Protein AF-A0A7J5YCI7-F1 (afdb_monomer_lite)

Organism: Dissostichus mawsoni (NCBI:txid36200)

pLDDT: mean 70.98, std 20.94, range [27.36, 97.12]

Foldseek 3Di:
DDDDDDDDDDDDDDDDDDDDDDDDDDDDDDDDDDDDDDDDDPPPVVVVVVVVLVCVVPVPDPPLQALVNLVVCPVVVVDVVSVVVSVVSVVVNVVVVLLVQLLQLLVVVVVVVVVVQPCLPLVNLCVQCVPLCCVQQVVQDDPVRVVVVVVVVVVVCPPPDDDDDDDPDCPVVVVVVVVVVCVVCVVVPPDRDDPVSSVVSVVVSSVVVSVCSSVVNRPVDDSVCRSPDPVSSPDPVVPDVPDDDD

Radius of gyration: 35.14 Å; chains: 1; bounding box: 87×94×62 Å

Secondary structure (DSSP, 8-state):
-PPPPPPPPPPPP----------------------------TTSHHHHHHHHHHHHHHH--S----GGGGGGGGGGTT-HHHHHHHHHHHHHHHHHHHHHHHHHHHHHHHHHHHHH-STTSHHHHHHHSHHHHHHHTGGG--HHHHHHHHHHHHHHGGGS-----------HHHHHHHHHHHHHHHHHTT-PPPHHHHHHHHHHHHHHHHHHHHHT--TTS-HHHHHT-GGGS----TT-SSS---

Structure (mmCIF, N/CA/C/O backbone):
data_AF-A0A7J5YCI7-F1
#
_entry.id   AF-A0A7J5YCI7-F1
#
loop_
_atom_site.group_PDB
_atom_site.id
_atom_site.type_symbol
_atom_site.label_atom_id
_atom_site.label_alt_id
_atom_site.label_comp_id
_atom_site.label_asym_id
_atom_site.label_entity_id
_atom_site.label_seq_id
_atom_site.pdbx_PDB_ins_code
_atom_site.Cartn_x
_atom_site.Cartn_y
_atom_site.Cartn_z
_atom_site.occupancy
_atom_site.B_iso_or_equiv
_atom_site.auth_seq_id
_atom_site.auth_comp_id
_atom_site.auth_asym_id
_atom_site.auth_atom_id
_atom_site.pdbx_PDB_model_num
ATOM 1 N N . MET A 1 1 ? -16.350 46.333 9.615 1.00 42.53 1 MET A N 1
ATOM 2 C CA . MET A 1 1 ? -15.142 47.178 9.550 1.00 42.53 1 MET A CA 1
ATOM 3 C C . MET A 1 1 ? -14.212 46.531 8.545 1.00 42.53 1 MET A C 1
ATOM 5 O O . MET A 1 1 ? -13.563 45.554 8.883 1.00 42.53 1 MET A O 1
ATOM 9 N N . TRP A 1 2 ? -14.262 46.978 7.293 1.00 44.78 2 TRP A N 1
ATOM 10 C CA . TRP A 1 2 ? -13.338 46.531 6.251 1.00 44.78 2 TRP A CA 1
ATOM 11 C C . TRP A 1 2 ? -12.122 47.455 6.308 1.00 44.78 2 TRP A C 1
ATOM 13 O O . TRP A 1 2 ? -12.293 48.667 6.225 1.00 44.78 2 TRP A O 1
ATOM 23 N N . GLY A 1 3 ? -10.941 46.891 6.560 1.00 52.75 3 GLY A N 1
ATOM 24 C CA . GLY A 1 3 ? -9.680 47.629 6.570 1.00 52.75 3 GLY A CA 1
ATOM 25 C C . GLY A 1 3 ? -9.199 47.860 5.143 1.00 52.75 3 GLY A C 1
ATOM 26 O O . GLY A 1 3 ? -9.053 46.906 4.380 1.00 52.75 3 GLY A O 1
ATOM 27 N N . GLU A 1 4 ? -9.006 49.128 4.800 1.00 56.44 4 GLU A N 1
ATOM 28 C CA . GLU A 1 4 ? -8.390 49.602 3.564 1.00 56.44 4 GLU A CA 1
ATOM 29 C C . GLU A 1 4 ? -6.931 49.124 3.493 1.00 56.44 4 GLU A C 1
ATOM 31 O O . GLU A 1 4 ? -6.177 49.258 4.456 1.00 56.44 4 GLU A O 1
ATOM 36 N N . ILE A 1 5 ? -6.540 48.536 2.362 1.00 59.69 5 ILE A N 1
ATOM 37 C CA . ILE A 1 5 ? -5.146 48.209 2.048 1.00 59.69 5 ILE A CA 1
ATOM 38 C C . ILE A 1 5 ? -4.661 49.283 1.077 1.00 59.69 5 ILE A C 1
ATOM 40 O O . ILE A 1 5 ? -5.222 49.427 -0.012 1.00 59.69 5 ILE A O 1
ATOM 44 N N . ASP A 1 6 ? -3.635 50.031 1.478 1.00 56.06 6 ASP A N 1
ATOM 45 C CA . ASP A 1 6 ? -3.0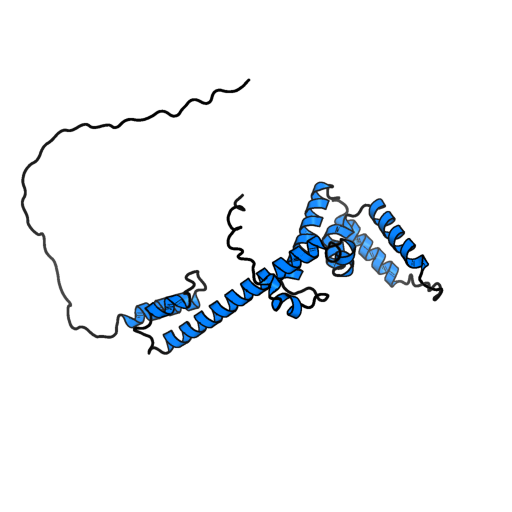12 51.063 0.649 1.00 56.06 6 ASP A CA 1
ATOM 46 C C . ASP A 1 6 ? -2.351 50.472 -0.613 1.00 56.06 6 ASP A C 1
ATOM 48 O O . ASP A 1 6 ? -1.768 49.381 -0.567 1.00 56.06 6 ASP A O 1
ATOM 52 N N . PRO A 1 7 ? -2.388 51.184 -1.755 1.00 70.81 7 PRO A N 1
ATOM 53 C CA . PRO A 1 7 ? -1.733 50.740 -2.978 1.00 70.81 7 PRO A CA 1
ATOM 54 C C . PRO A 1 7 ? -0.207 50.966 -2.928 1.00 70.81 7 PRO A C 1
ATOM 56 O O . PRO A 1 7 ? 0.275 51.876 -2.250 1.00 70.81 7 PRO A O 1
ATOM 59 N N . PRO A 1 8 ? 0.586 50.189 -3.690 1.00 61.56 8 PRO A N 1
ATOM 60 C CA . PRO A 1 8 ? 2.040 50.272 -3.635 1.00 61.56 8 PRO A CA 1
ATOM 61 C C . PRO A 1 8 ? 2.586 51.550 -4.293 1.00 61.56 8 PRO A C 1
ATOM 63 O O . PRO A 1 8 ? 2.196 51.936 -5.399 1.00 61.56 8 PRO A O 1
ATOM 66 N N . VAL A 1 9 ? 3.551 52.174 -3.612 1.00 48.78 9 VAL A N 1
ATOM 67 C CA . VAL A 1 9 ? 4.336 53.328 -4.075 1.00 48.78 9 VAL A CA 1
ATOM 68 C C . VAL A 1 9 ? 5.179 52.948 -5.298 1.00 48.78 9 VAL A C 1
ATOM 70 O O . VAL A 1 9 ? 5.962 52.002 -5.267 1.00 48.78 9 VAL A O 1
ATOM 73 N N . LYS A 1 10 ? 5.041 53.723 -6.381 1.00 45.59 10 LYS A N 1
ATOM 74 C CA . LYS A 1 10 ? 5.939 53.701 -7.544 1.00 45.59 10 LYS A CA 1
ATOM 75 C C . LYS A 1 10 ? 7.174 54.550 -7.249 1.00 45.59 10 LYS A C 1
ATOM 77 O O . LYS A 1 10 ? 7.037 55.752 -7.033 1.00 45.59 10 LYS A O 1
ATOM 82 N N . THR A 1 11 ? 8.363 53.968 -7.353 1.00 47.56 11 THR A N 1
ATOM 83 C CA . THR A 1 11 ? 9.617 54.733 -7.391 1.00 47.56 11 THR A CA 1
ATOM 84 C C . THR A 1 11 ? 10.053 54.895 -8.845 1.00 47.56 11 THR A C 1
ATOM 86 O O . THR A 1 11 ? 10.255 53.916 -9.560 1.00 47.56 11 THR A O 1
ATOM 89 N N . GLN A 1 12 ? 10.125 56.147 -9.294 1.00 44.25 12 GLN A N 1
ATOM 90 C CA . GLN A 1 12 ? 10.676 56.567 -10.582 1.00 44.25 12 GLN A CA 1
ATOM 91 C C . GLN A 1 12 ? 12.195 56.835 -10.483 1.00 44.25 12 GLN A C 1
ATOM 93 O O . GLN A 1 12 ? 12.725 56.886 -9.374 1.00 44.25 12 GLN A O 1
ATOM 98 N N . PRO A 1 13 ? 12.901 56.949 -11.626 1.00 46.75 13 PRO A N 1
ATOM 99 C CA . PRO A 1 13 ? 14.333 56.706 -11.740 1.00 46.75 13 PRO A CA 1
ATOM 100 C C . PRO A 1 13 ? 15.162 57.955 -11.438 1.00 46.75 13 PRO A C 1
ATOM 102 O O . PRO A 1 13 ? 14.793 59.075 -11.782 1.00 46.75 13 PRO A O 1
ATOM 105 N N . ASN A 1 14 ? 16.331 57.749 -10.849 1.00 34.50 14 ASN A N 1
ATOM 106 C CA . ASN A 1 14 ? 17.316 58.785 -10.584 1.00 34.50 14 ASN A CA 1
ATOM 107 C C . ASN A 1 14 ? 18.405 58.763 -11.666 1.00 34.50 14 ASN A C 1
ATOM 109 O O . ASN A 1 14 ? 19.265 57.887 -11.697 1.00 34.50 14 ASN A O 1
ATOM 113 N N . LEU A 1 15 ? 18.338 59.769 -12.539 1.00 35.97 15 LEU A N 1
ATOM 114 C CA . LEU A 1 15 ? 19.396 60.218 -13.436 1.00 35.97 15 LEU A CA 1
ATOM 115 C C . LEU A 1 15 ? 20.105 61.400 -12.760 1.00 35.97 15 LEU A C 1
ATOM 117 O O . LEU A 1 15 ? 19.444 62.372 -12.401 1.00 35.97 15 LEU A O 1
ATOM 121 N N . CYS A 1 16 ? 21.429 61.345 -12.621 1.00 27.36 16 CYS A N 1
ATOM 122 C CA . CYS A 1 16 ? 22.240 62.551 -12.484 1.00 27.36 16 CYS A CA 1
ATOM 123 C C . CYS A 1 16 ? 23.604 62.321 -13.140 1.00 27.36 16 CYS A C 1
ATOM 125 O O . CYS A 1 16 ? 24.404 61.505 -12.689 1.00 27.36 16 CYS A O 1
ATOM 127 N N . GLU A 1 17 ? 23.803 63.028 -14.248 1.00 32.19 17 GLU A N 1
ATOM 128 C CA . GLU A 1 17 ? 25.053 63.174 -14.982 1.00 32.19 17 GLU A CA 1
ATOM 129 C C . GLU A 1 17 ? 26.032 64.068 -14.209 1.00 32.19 17 GLU A C 1
ATOM 131 O O . GLU A 1 17 ? 25.623 65.092 -13.664 1.00 32.19 17 GLU A O 1
ATOM 136 N N . SER A 1 18 ? 27.330 63.770 -14.296 1.00 35.41 18 SER A N 1
ATOM 137 C CA . SER A 1 18 ? 28.329 64.771 -14.697 1.00 35.41 18 SER A CA 1
ATOM 138 C C . SER A 1 18 ? 29.649 64.103 -15.094 1.00 35.41 18 SER A C 1
ATOM 140 O O . SER A 1 18 ? 30.183 63.264 -14.373 1.00 35.41 18 SER A O 1
ATOM 142 N N . LYS A 1 19 ? 30.096 64.509 -16.283 1.00 39.94 19 LYS A N 1
ATOM 143 C CA . LYS A 1 19 ? 31.308 64.196 -17.051 1.00 39.94 19 LYS A CA 1
ATOM 144 C C . LYS A 1 19 ? 32.606 64.385 -16.260 1.00 39.94 19 LYS A C 1
ATOM 146 O O . LYS A 1 19 ? 32.639 65.247 -15.396 1.00 39.94 19 LYS A O 1
ATOM 151 N N . ASP A 1 20 ? 33.644 63.631 -16.631 1.00 33.28 20 ASP A N 1
ATOM 152 C CA . ASP A 1 20 ? 34.921 64.172 -17.133 1.00 33.28 20 ASP A CA 1
ATOM 153 C C . ASP A 1 20 ? 35.806 63.019 -17.659 1.00 33.28 20 ASP A C 1
ATOM 155 O O . ASP A 1 20 ? 36.159 62.099 -16.923 1.00 33.28 20 ASP A O 1
ATOM 159 N N . GLU A 1 21 ? 36.123 63.049 -18.959 1.00 43.69 21 GLU A N 1
ATOM 160 C CA . GLU A 1 21 ? 37.208 62.260 -19.566 1.00 43.69 21 GLU A CA 1
ATOM 161 C C . GLU A 1 21 ? 38.561 62.934 -19.296 1.00 43.69 21 GLU A C 1
ATOM 163 O O . GLU A 1 21 ? 38.626 64.165 -19.221 1.00 43.69 21 GLU A O 1
ATOM 168 N N . PRO A 1 22 ? 39.654 62.153 -19.217 1.00 37.75 22 PRO A N 1
ATOM 169 C CA . PRO A 1 22 ? 40.619 62.224 -20.322 1.00 37.75 22 PRO A CA 1
ATOM 170 C C . PRO A 1 22 ? 41.350 60.906 -20.674 1.00 37.75 22 PRO A C 1
ATOM 172 O O . PRO A 1 22 ? 41.703 60.117 -19.805 1.00 37.75 22 PRO A O 1
ATOM 175 N N . GLU A 1 23 ? 41.585 60.756 -21.983 1.00 37.62 23 GLU A N 1
ATOM 176 C CA . GLU A 1 23 ? 42.737 60.197 -22.728 1.00 37.62 23 GLU A CA 1
ATOM 177 C C . GLU A 1 23 ? 43.532 58.957 -22.232 1.00 37.62 23 GLU A C 1
ATOM 179 O O . GLU A 1 23 ? 44.050 58.878 -21.121 1.00 37.62 23 GLU A O 1
ATOM 184 N N . LEU A 1 24 ? 43.715 58.022 -23.181 1.00 34.94 24 LEU A N 1
ATOM 185 C CA . LEU A 1 24 ? 44.503 56.774 -23.156 1.00 34.94 24 LEU A CA 1
ATOM 186 C C . LEU A 1 24 ? 46.006 56.986 -22.836 1.00 34.94 24 LEU A C 1
ATOM 188 O O . LEU A 1 24 ? 46.554 58.052 -23.119 1.00 34.94 24 LEU A O 1
ATOM 192 N N . PRO A 1 25 ? 46.722 55.938 -22.374 1.00 34.41 25 PRO A N 1
ATOM 193 C CA . PRO A 1 25 ? 47.427 55.096 -23.349 1.00 34.41 25 PRO A CA 1
ATOM 194 C C . PRO A 1 25 ? 47.394 53.585 -23.057 1.00 34.41 25 PRO A C 1
ATOM 196 O O . PRO A 1 25 ? 47.235 53.126 -21.926 1.00 34.41 25 PRO A O 1
ATOM 199 N N . GLU A 1 26 ? 47.578 52.819 -24.131 1.00 45.00 26 GLU A N 1
ATOM 200 C CA . GLU A 1 26 ? 47.982 51.413 -24.124 1.00 45.00 26 GLU A CA 1
ATOM 201 C C . GLU A 1 26 ? 49.335 51.226 -23.409 1.00 45.00 26 GLU A C 1
ATOM 203 O O . GLU A 1 26 ? 50.199 52.093 -23.517 1.00 45.00 26 GLU A O 1
ATOM 208 N N . GLU A 1 27 ? 49.515 50.090 -22.720 1.00 36.81 27 GLU A N 1
ATOM 209 C CA . GLU A 1 27 ? 50.722 49.231 -22.707 1.00 36.81 27 GLU A CA 1
ATOM 210 C C . GLU A 1 27 ? 50.817 48.389 -21.418 1.00 36.81 27 GLU A C 1
ATOM 212 O O . GLU A 1 27 ? 50.912 48.873 -20.292 1.00 36.81 27 GLU A O 1
ATOM 217 N N . ASN A 1 28 ? 50.779 47.079 -21.645 1.00 36.62 28 ASN A N 1
ATOM 218 C CA . ASN A 1 28 ? 51.578 46.013 -21.044 1.00 36.62 28 ASN A CA 1
ATOM 219 C C . ASN A 1 28 ? 52.443 46.316 -19.802 1.00 36.62 28 ASN A C 1
ATOM 221 O O . ASN A 1 28 ? 53.399 47.085 -19.832 1.00 36.62 28 ASN A O 1
ATOM 225 N N . GLY A 1 29 ? 52.240 45.489 -18.773 1.00 28.11 29 GLY A N 1
ATOM 226 C CA . GLY A 1 29 ? 53.228 45.177 -17.741 1.00 28.11 29 GLY A CA 1
ATOM 227 C C . GLY A 1 29 ? 53.443 43.666 -17.653 1.00 28.11 29 GLY A C 1
ATOM 228 O O . GLY A 1 29 ? 52.858 42.997 -16.807 1.00 28.11 29 GLY A O 1
ATOM 229 N N . VAL A 1 30 ? 54.267 43.128 -18.554 1.00 36.66 30 VAL A N 1
ATOM 230 C CA . VAL A 1 30 ? 54.866 41.783 -18.469 1.00 36.66 30 VAL A CA 1
ATOM 231 C C . VAL A 1 30 ? 56.061 41.888 -17.512 1.00 36.66 30 VAL A C 1
ATOM 233 O O . VAL A 1 30 ? 56.851 42.820 -17.613 1.00 36.66 30 VAL A O 1
ATOM 236 N N . THR A 1 31 ? 56.233 41.022 -16.518 1.00 36.19 31 THR A N 1
ATOM 237 C CA . THR A 1 31 ? 57.122 39.836 -16.521 1.00 36.19 31 THR A CA 1
ATOM 238 C C . THR A 1 31 ? 57.297 39.446 -15.051 1.00 36.19 31 THR A C 1
ATOM 240 O O . THR A 1 31 ? 57.304 40.305 -14.177 1.00 36.19 31 THR A O 1
ATOM 243 N N . PHE A 1 32 ? 57.326 38.169 -14.689 1.00 28.06 32 PHE A N 1
ATOM 244 C CA . PHE A 1 32 ? 58.527 37.327 -14.644 1.00 28.06 32 PHE A CA 1
ATOM 245 C C . PHE A 1 32 ? 58.021 35.979 -14.098 1.00 28.06 32 PHE A C 1
ATOM 247 O O . PHE A 1 32 ? 57.250 35.978 -13.148 1.00 28.06 32 PHE A O 1
ATOM 254 N N . SER A 1 33 ? 58.342 34.779 -14.545 1.00 34.59 33 SER A N 1
ATOM 255 C CA . SER A 1 33 ? 59.152 34.193 -15.604 1.00 34.59 33 SER A CA 1
ATOM 256 C C . SER A 1 33 ? 58.659 32.729 -15.582 1.00 34.59 33 SER A C 1
ATOM 258 O O . SER A 1 33 ? 58.496 32.156 -14.507 1.00 34.59 33 SER A O 1
ATOM 260 N N . GLN A 1 34 ? 58.160 32.153 -16.680 1.00 41.62 34 GLN A N 1
ATOM 261 C CA . GLN A 1 34 ? 58.995 31.351 -17.584 1.00 41.62 34 GLN A CA 1
ATOM 262 C C . GLN A 1 34 ? 59.806 30.308 -16.781 1.00 41.62 34 GLN A C 1
ATOM 264 O O . GLN A 1 34 ? 60.695 30.649 -16.015 1.00 41.62 34 GLN A O 1
ATOM 269 N N . ILE A 1 35 ? 59.541 29.007 -16.844 1.00 32.72 35 ILE A N 1
ATOM 270 C CA . ILE A 1 35 ? 59.621 28.080 -17.985 1.00 32.72 35 ILE A CA 1
ATOM 271 C C . ILE A 1 35 ? 59.237 26.729 -17.349 1.00 32.72 35 ILE A C 1
ATOM 273 O O . ILE A 1 35 ? 59.704 26.413 -16.261 1.00 32.72 35 ILE A O 1
ATOM 277 N N . CYS A 1 36 ? 58.301 25.958 -17.889 1.00 29.69 36 CYS A N 1
ATOM 278 C CA . CYS A 1 36 ? 58.621 24.930 -18.872 1.00 29.69 36 CYS A CA 1
ATOM 279 C C . CYS A 1 36 ? 57.413 24.703 -19.785 1.00 29.69 36 CYS A C 1
ATOM 281 O O . CYS A 1 36 ? 56.453 24.036 -19.411 1.00 29.69 36 CYS A O 1
ATOM 283 N N . GLY A 1 37 ? 57.488 25.205 -21.016 1.00 44.12 37 GLY A N 1
ATOM 284 C CA . GLY A 1 37 ? 56.943 24.437 -22.125 1.00 44.12 37 GLY A CA 1
ATOM 285 C C . GLY A 1 37 ? 57.935 23.326 -22.436 1.00 44.12 37 GLY A C 1
ATOM 286 O O . GLY A 1 37 ? 59.123 23.609 -22.494 1.00 44.12 37 GLY A O 1
ATOM 287 N N . PHE A 1 38 ? 57.470 22.094 -22.618 1.00 31.97 38 PHE A N 1
ATOM 288 C CA . PHE A 1 38 ? 58.010 21.183 -23.625 1.00 31.97 38 PHE A CA 1
ATOM 289 C C . PHE A 1 38 ? 57.073 19.981 -23.791 1.00 31.97 38 PHE A C 1
ATOM 291 O O . PHE A 1 38 ? 56.737 19.296 -22.834 1.00 31.97 38 PHE A O 1
ATOM 298 N N . HIS A 1 39 ? 56.690 19.766 -25.049 1.00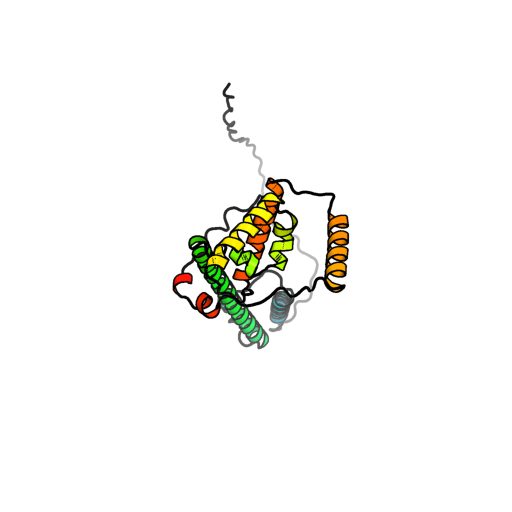 30.16 39 HIS A N 1
ATOM 299 C CA . HIS A 1 39 ? 56.022 18.600 -25.622 1.00 30.16 39 HIS A CA 1
ATOM 300 C C . HIS A 1 39 ? 54.641 18.205 -25.098 1.00 30.16 39 HIS A C 1
ATOM 302 O O . HIS A 1 39 ? 54.492 17.615 -24.041 1.00 30.16 39 HIS A O 1
ATOM 308 N N . ARG A 1 40 ? 53.652 18.411 -25.979 1.00 50.06 40 ARG A N 1
ATOM 309 C CA . ARG A 1 40 ? 52.439 17.599 -26.144 1.00 50.06 40 ARG A CA 1
ATOM 310 C C . ARG A 1 40 ? 52.743 16.101 -25.926 1.00 50.06 40 ARG A C 1
ATOM 312 O O . ARG A 1 40 ? 53.437 15.531 -26.769 1.00 50.06 40 ARG A O 1
ATOM 319 N N . PRO A 1 41 ? 52.153 15.449 -24.908 1.00 33.25 41 PRO A N 1
ATOM 320 C CA . PRO A 1 41 ? 51.902 14.016 -24.916 1.00 33.25 41 PRO A CA 1
ATOM 321 C C . PRO A 1 41 ? 50.387 13.802 -25.047 1.00 33.25 41 PRO A C 1
ATOM 323 O O . PRO A 1 41 ? 49.585 14.475 -24.405 1.00 33.25 41 PRO A O 1
ATOM 326 N N . ALA A 1 42 ? 49.972 12.899 -25.922 1.00 43.62 42 ALA A N 1
ATOM 327 C CA . ALA A 1 42 ? 48.581 12.763 -26.341 1.00 43.62 42 ALA A CA 1
ATOM 328 C C . ALA A 1 42 ? 47.619 12.165 -25.286 1.00 43.62 42 ALA A C 1
ATOM 330 O O . ALA A 1 42 ? 46.459 11.959 -25.617 1.00 43.62 42 ALA A O 1
ATOM 331 N N . ASP A 1 43 ? 48.028 11.935 -24.028 1.00 41.19 43 ASP A N 1
ATOM 332 C CA . ASP A 1 43 ? 47.336 10.946 -23.178 1.00 41.19 43 ASP A CA 1
ATOM 333 C C . ASP A 1 43 ? 46.901 11.413 -21.769 1.00 41.19 43 ASP A C 1
ATOM 335 O O . ASP A 1 43 ? 46.383 10.613 -20.994 1.00 41.19 43 ASP A O 1
ATOM 339 N N . THR A 1 44 ? 47.038 12.693 -21.397 1.00 44.47 44 THR A N 1
ATOM 340 C CA . THR A 1 44 ? 46.758 13.153 -20.011 1.00 44.47 44 THR A CA 1
ATOM 341 C C . THR A 1 44 ? 45.388 13.800 -19.766 1.00 44.47 44 THR A C 1
ATOM 343 O O . THR A 1 44 ? 45.062 14.096 -18.621 1.00 44.47 44 THR A O 1
ATOM 346 N N . GLN A 1 45 ? 44.545 13.984 -20.788 1.00 47.84 45 GLN A N 1
ATOM 347 C CA . GLN A 1 45 ? 43.146 14.423 -20.589 1.00 47.84 45 GLN A CA 1
ATOM 348 C C . GLN A 1 45 ? 42.192 13.260 -20.262 1.00 47.84 45 GLN A C 1
ATOM 350 O O . GLN A 1 45 ? 41.109 13.474 -19.727 1.00 47.84 45 GLN A O 1
ATOM 355 N N . SER A 1 46 ? 42.596 12.024 -20.564 1.00 53.41 46 SER A N 1
ATOM 356 C CA . SER A 1 46 ? 41.787 10.814 -20.370 1.00 53.41 46 SER A CA 1
ATOM 357 C C . SER A 1 46 ? 41.649 10.433 -18.890 1.00 53.41 46 SER A C 1
ATOM 359 O O . SER A 1 46 ? 40.579 10.024 -18.447 1.00 53.41 46 SER A O 1
ATOM 361 N N . THR A 1 47 ? 42.696 10.631 -18.086 1.00 52.81 47 THR A N 1
ATOM 362 C CA . THR A 1 47 ? 42.702 10.213 -16.677 1.00 52.81 47 THR A CA 1
ATOM 363 C C . THR A 1 47 ? 41.754 11.035 -15.809 1.00 52.81 47 THR A C 1
ATOM 365 O O . THR A 1 47 ? 41.037 10.450 -15.010 1.00 52.81 47 THR A O 1
ATOM 368 N N . CYS A 1 48 ? 41.647 12.355 -16.004 1.00 51.62 48 CYS A N 1
ATOM 369 C CA . CYS A 1 48 ? 40.757 13.179 -15.178 1.00 51.62 48 CYS A CA 1
ATOM 370 C C . CYS A 1 48 ? 39.267 12.924 -15.457 1.00 51.62 48 CYS A C 1
ATOM 372 O O . CYS A 1 48 ? 38.461 12.929 -14.529 1.00 51.62 48 CYS A O 1
ATOM 374 N N . VAL A 1 49 ? 38.899 12.649 -16.714 1.00 57.28 49 VAL A N 1
ATOM 375 C CA . VAL A 1 49 ? 37.529 12.256 -17.081 1.00 57.28 49 VAL A CA 1
ATOM 376 C C . VAL A 1 49 ? 37.225 10.861 -16.538 1.00 57.28 49 VAL A C 1
ATOM 378 O O . VAL A 1 49 ? 36.152 10.639 -15.982 1.00 57.28 49 VAL A O 1
ATOM 381 N N . ASN A 1 50 ? 38.186 9.940 -16.624 1.00 63.28 50 ASN A N 1
ATOM 382 C CA . ASN A 1 50 ? 38.052 8.587 -16.090 1.00 63.28 50 ASN A CA 1
ATOM 383 C C . ASN A 1 50 ? 37.893 8.572 -14.563 1.00 63.28 50 ASN A C 1
ATOM 385 O O . ASN A 1 50 ? 36.998 7.894 -14.056 1.00 63.28 50 ASN A O 1
ATOM 389 N N . ASP A 1 51 ? 38.680 9.370 -13.842 1.00 62.28 51 ASP A N 1
ATOM 390 C CA . ASP A 1 51 ? 38.589 9.510 -12.386 1.00 62.28 51 ASP A CA 1
ATOM 391 C C . ASP A 1 51 ? 37.265 10.173 -11.970 1.00 62.28 51 ASP A C 1
ATOM 393 O O . ASP A 1 51 ? 36.646 9.782 -10.977 1.00 62.28 51 ASP A O 1
ATOM 397 N N . MET A 1 52 ? 36.774 11.133 -12.763 1.00 61.25 52 MET A N 1
ATOM 398 C CA . MET A 1 52 ? 35.483 11.790 -12.547 1.00 61.25 52 MET A CA 1
ATOM 399 C C . MET A 1 52 ? 34.304 10.829 -12.765 1.00 61.25 52 MET A C 1
ATOM 401 O O . MET A 1 52 ? 33.393 10.779 -11.938 1.00 61.25 52 MET A O 1
ATOM 405 N N . VAL A 1 53 ? 34.326 10.020 -13.830 1.00 67.25 53 VAL A N 1
ATOM 406 C CA . VAL A 1 53 ? 33.295 9.002 -14.104 1.00 67.25 53 VAL A CA 1
ATOM 407 C C . VAL A 1 53 ? 33.299 7.917 -13.024 1.00 67.25 53 VAL A C 1
ATOM 409 O O . VAL A 1 53 ? 32.235 7.507 -12.556 1.00 67.25 53 VAL A O 1
ATOM 412 N N . GLU A 1 54 ? 34.478 7.487 -12.569 1.00 63.59 54 GLU A N 1
ATOM 413 C CA . GLU A 1 54 ? 34.619 6.502 -11.496 1.00 63.59 54 GLU A CA 1
ATOM 414 C C . GLU A 1 54 ? 34.124 7.046 -10.144 1.00 63.59 54 GLU A C 1
ATOM 416 O O . GLU A 1 54 ? 33.423 6.343 -9.411 1.00 63.59 54 GLU A O 1
ATOM 421 N N . ALA A 1 55 ? 34.396 8.318 -9.840 1.00 59.97 55 ALA A N 1
ATOM 422 C CA . ALA A 1 55 ? 33.887 8.988 -8.646 1.00 59.97 55 ALA A CA 1
ATOM 423 C C . ALA A 1 55 ? 32.358 9.162 -8.676 1.00 59.97 55 ALA A C 1
ATOM 425 O O . ALA A 1 55 ? 31.696 8.931 -7.662 1.00 59.97 55 ALA A O 1
ATOM 426 N N . ILE A 1 56 ? 31.764 9.496 -9.827 1.00 63.16 56 ILE A N 1
ATOM 427 C CA . ILE A 1 56 ? 30.301 9.586 -9.988 1.00 63.16 56 ILE A CA 1
ATOM 428 C C . ILE A 1 56 ? 29.659 8.200 -9.833 1.00 63.16 56 ILE A C 1
ATOM 430 O O . ILE A 1 56 ? 28.673 8.043 -9.115 1.00 63.16 56 ILE A O 1
ATOM 434 N N . ALA A 1 57 ? 30.253 7.161 -10.426 1.00 63.31 57 ALA A N 1
ATOM 435 C CA . ALA A 1 57 ? 29.734 5.801 -10.328 1.00 63.31 57 ALA A CA 1
ATOM 436 C C . ALA A 1 57 ? 29.835 5.199 -8.911 1.00 63.31 57 ALA A C 1
ATOM 438 O O . ALA A 1 57 ? 28.985 4.378 -8.545 1.00 63.31 57 ALA A O 1
ATOM 439 N N . ARG A 1 58 ? 30.847 5.598 -8.122 1.00 61.56 58 ARG A N 1
ATOM 440 C CA . ARG A 1 58 ? 31.099 5.123 -6.746 1.00 61.56 58 ARG A CA 1
ATOM 441 C C . ARG A 1 58 ? 30.418 5.942 -5.650 1.00 61.56 58 ARG A C 1
ATOM 443 O O . ARG A 1 58 ? 30.085 5.371 -4.617 1.00 61.56 58 ARG A O 1
ATOM 450 N N . SER A 1 59 ? 30.227 7.248 -5.843 1.00 55.97 59 SER A N 1
ATOM 451 C CA . SER A 1 59 ? 29.750 8.157 -4.785 1.00 55.97 59 SER A CA 1
ATOM 452 C C . SER A 1 59 ? 28.261 8.028 -4.463 1.00 55.97 59 SER A C 1
ATOM 454 O O . SER A 1 59 ? 27.830 8.510 -3.421 1.00 55.97 59 SER A O 1
ATOM 456 N N . GLY A 1 60 ? 27.461 7.405 -5.336 1.00 55.91 60 GLY A N 1
ATOM 457 C CA . GLY A 1 60 ? 26.012 7.287 -5.133 1.00 55.91 60 GLY A CA 1
ATOM 458 C C . GLY A 1 60 ? 25.270 8.634 -5.085 1.00 55.91 60 GLY A C 1
ATOM 459 O O . GLY A 1 60 ? 24.104 8.655 -4.703 1.00 55.91 60 GLY A O 1
ATOM 460 N N . SER A 1 61 ? 25.927 9.740 -5.467 1.00 47.75 61 SER A N 1
ATOM 461 C CA . SER A 1 61 ? 25.383 11.104 -5.457 1.00 47.75 61 SER A CA 1
ATOM 462 C C . SER A 1 61 ? 24.874 11.542 -6.841 1.00 47.75 61 SER A C 1
ATOM 464 O O . SER A 1 61 ? 25.333 11.069 -7.881 1.00 47.75 61 SER A O 1
ATOM 466 N N . SER A 1 62 ? 23.880 12.433 -6.824 1.00 49.25 62 SER A N 1
ATOM 467 C CA . SER A 1 62 ? 22.867 12.726 -7.850 1.00 49.25 62 SER A CA 1
ATOM 468 C C . SER A 1 62 ? 23.373 13.450 -9.113 1.00 49.25 62 SER A C 1
ATOM 470 O O . SER A 1 62 ? 22.984 14.581 -9.396 1.00 49.25 62 SER A O 1
ATOM 472 N N . VAL A 1 63 ? 24.167 12.778 -9.942 1.00 54.41 63 VAL A N 1
ATOM 473 C CA . VAL A 1 63 ? 24.137 13.023 -11.394 1.00 54.41 63 VAL A CA 1
ATOM 474 C C . VAL A 1 63 ? 23.794 11.695 -12.054 1.00 54.41 63 VAL A C 1
ATOM 476 O O . VAL A 1 63 ? 24.661 10.913 -12.439 1.00 54.41 63 VAL A O 1
ATOM 479 N N . CYS A 1 64 ? 22.496 11.392 -12.102 1.00 61.00 64 CYS A N 1
ATOM 480 C CA . CYS A 1 64 ? 21.982 10.223 -12.803 1.00 61.00 64 CYS A CA 1
ATOM 481 C C . CYS A 1 64 ? 22.153 10.444 -14.306 1.00 61.00 64 CYS A C 1
ATOM 483 O O . CYS A 1 64 ? 21.257 10.980 -14.955 1.00 61.00 64 CYS A O 1
ATOM 485 N N . LEU A 1 65 ? 23.305 10.041 -14.844 1.00 69.06 65 LEU A N 1
ATOM 486 C CA . LEU A 1 65 ? 23.507 9.944 -16.286 1.00 69.06 65 LEU A CA 1
ATOM 487 C C . LEU A 1 65 ? 22.394 9.069 -16.857 1.00 69.06 65 LEU A C 1
ATOM 489 O O . LEU A 1 65 ? 22.204 7.929 -16.420 1.00 69.06 65 LEU A O 1
ATOM 493 N N . LYS A 1 66 ? 21.624 9.614 -17.793 1.00 78.44 66 LYS A N 1
ATOM 494 C CA . LYS A 1 66 ? 20.589 8.858 -18.484 1.00 78.44 66 LYS A CA 1
ATOM 495 C C . LYS A 1 66 ? 21.211 8.106 -19.663 1.00 78.44 66 LYS A C 1
ATOM 497 O O . LYS A 1 66 ? 22.279 8.486 -20.143 1.00 78.44 66 LYS A O 1
ATOM 502 N N . PRO A 1 67 ? 20.540 7.073 -20.202 1.00 81.69 67 PRO A N 1
ATOM 503 C CA . PRO A 1 67 ? 21.022 6.391 -21.403 1.00 81.69 67 PRO A CA 1
ATOM 504 C C . PRO A 1 67 ? 21.252 7.343 -22.591 1.00 81.69 67 PRO A C 1
ATOM 506 O O . PRO A 1 67 ? 22.120 7.086 -23.418 1.00 81.69 67 PRO A O 1
ATOM 509 N N . GLN A 1 68 ? 20.525 8.468 -22.657 1.00 82.31 68 GLN A N 1
ATOM 510 C CA . GLN A 1 68 ? 20.707 9.483 -23.701 1.00 82.31 68 GLN A CA 1
ATOM 511 C C . GLN A 1 68 ? 22.071 10.203 -23.614 1.00 82.31 68 GLN A C 1
ATOM 513 O O . GLN A 1 68 ? 22.631 10.595 -24.642 1.00 82.31 68 GLN A O 1
ATOM 518 N N . ASP A 1 69 ? 22.653 10.302 -22.415 1.00 81.44 69 ASP A N 1
ATOM 519 C CA . ASP A 1 69 ? 23.919 11.005 -22.161 1.00 81.44 69 ASP A CA 1
ATOM 520 C C . ASP A 1 69 ? 25.144 10.170 -22.567 1.00 81.44 69 ASP A C 1
ATOM 522 O O . ASP A 1 69 ? 26.258 10.684 -22.660 1.00 81.44 69 ASP A O 1
ATOM 526 N N . LEU A 1 70 ? 24.950 8.883 -22.883 1.00 82.62 70 LEU A N 1
ATOM 527 C CA . LEU A 1 70 ? 26.017 8.000 -23.366 1.00 82.62 70 LEU A CA 1
ATOM 528 C C . LEU A 1 70 ? 26.599 8.470 -24.707 1.00 82.62 70 LEU A C 1
ATOM 530 O O . LEU A 1 70 ? 27.761 8.198 -25.007 1.00 82.62 70 LEU A O 1
ATOM 534 N N . SER A 1 71 ? 25.818 9.225 -25.486 1.00 83.56 71 SER A N 1
ATOM 535 C CA . SER A 1 71 ? 26.254 9.818 -26.754 1.00 83.56 71 SER A CA 1
ATOM 536 C C . SER A 1 71 ? 27.435 10.787 -26.590 1.00 83.56 71 SER A C 1
ATOM 538 O O . SER A 1 71 ? 28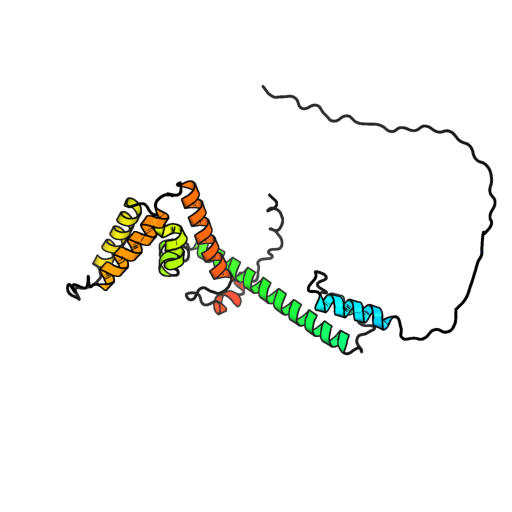.298 10.849 -27.466 1.00 83.56 71 SER A O 1
ATOM 540 N N . VAL A 1 72 ? 27.546 11.467 -25.441 1.00 85.12 72 VAL A N 1
ATOM 541 C CA . VAL A 1 72 ? 28.663 12.372 -25.108 1.00 85.12 72 VAL A CA 1
ATOM 542 C C . VAL A 1 72 ? 29.994 11.613 -25.056 1.00 85.12 72 VAL A C 1
ATOM 544 O O . VAL A 1 72 ? 31.040 12.148 -25.425 1.00 85.12 72 VAL A O 1
ATOM 547 N N . PHE A 1 73 ? 29.961 10.332 -24.685 1.00 82.88 73 PHE A N 1
ATOM 548 C CA . PHE A 1 73 ? 31.136 9.471 -24.542 1.00 82.88 73 PHE A CA 1
ATOM 549 C C . PHE A 1 73 ? 31.465 8.666 -25.807 1.00 82.88 73 PHE A C 1
ATOM 551 O O . PHE A 1 73 ? 32.340 7.801 -25.769 1.00 82.88 73 PHE A O 1
ATOM 558 N N . ALA A 1 74 ? 30.828 8.956 -26.951 1.00 84.56 74 ALA A N 1
ATOM 559 C CA . ALA A 1 74 ? 31.091 8.248 -28.209 1.00 84.56 74 ALA A CA 1
ATOM 560 C C . ALA A 1 74 ? 32.586 8.255 -28.596 1.00 84.56 74 ALA A C 1
ATOM 562 O O . ALA A 1 74 ? 33.104 7.257 -29.099 1.00 84.56 74 ALA A O 1
ATOM 563 N N . HIS A 1 75 ? 33.288 9.349 -28.279 1.00 85.00 75 HIS A N 1
ATOM 564 C CA . HIS A 1 75 ? 34.719 9.539 -28.528 1.00 85.00 75 HIS A CA 1
ATOM 565 C C . HIS A 1 75 ? 35.637 8.631 -27.683 1.00 85.00 75 HIS A C 1
ATOM 567 O O . HIS A 1 75 ? 36.763 8.366 -28.093 1.00 85.00 75 HIS A O 1
ATOM 573 N N . VAL A 1 76 ? 35.157 8.111 -26.547 1.00 85.56 76 VAL A N 1
ATOM 574 C CA . VAL A 1 76 ? 35.873 7.166 -25.661 1.00 85.56 76 VAL A CA 1
ATOM 575 C C . VAL A 1 76 ? 35.196 5.792 -25.595 1.00 85.56 76 VAL A C 1
ATOM 577 O O . VAL A 1 76 ? 35.493 4.984 -24.721 1.00 85.56 76 VAL A O 1
ATOM 580 N N . SER A 1 77 ? 34.312 5.476 -26.545 1.00 79.69 77 SER A N 1
ATOM 581 C CA . SER A 1 77 ? 33.550 4.214 -26.585 1.00 79.69 77 SER A CA 1
ATOM 582 C C . SER A 1 77 ? 34.408 2.944 -26.690 1.00 79.69 77 SER A C 1
ATOM 584 O O . SER A 1 77 ? 33.927 1.851 -26.402 1.00 79.69 77 SER A O 1
ATOM 586 N N . SER A 1 78 ? 35.680 3.079 -27.080 1.00 86.94 78 SER A N 1
ATOM 587 C CA . SER A 1 78 ? 36.648 1.975 -27.102 1.00 86.94 78 SER A CA 1
ATOM 588 C C . SER A 1 78 ? 37.219 1.637 -25.719 1.00 86.94 78 SER A C 1
ATOM 590 O O . SER A 1 78 ? 37.809 0.570 -25.565 1.00 86.94 78 SER A O 1
ATOM 592 N N . ASP A 1 79 ? 37.053 2.508 -24.715 1.00 87.75 79 ASP A N 1
ATOM 593 C CA . ASP A 1 79 ? 37.506 2.242 -23.350 1.00 87.75 79 ASP A CA 1
ATOM 594 C C . ASP A 1 79 ? 36.588 1.190 -22.682 1.00 87.75 79 ASP A C 1
ATOM 596 O O . ASP A 1 79 ? 35.382 1.422 -22.511 1.00 87.75 79 ASP A O 1
ATOM 600 N N . PRO A 1 80 ? 37.126 0.029 -22.255 1.00 85.81 80 PRO A N 1
ATOM 601 C CA . PRO A 1 80 ? 36.348 -1.012 -21.585 1.00 85.81 80 PRO A CA 1
ATOM 602 C C . PRO A 1 80 ? 35.611 -0.539 -20.323 1.00 85.81 80 PRO A C 1
ATOM 604 O O . PRO A 1 80 ? 34.574 -1.107 -19.970 1.00 85.81 80 PRO A O 1
ATOM 607 N N . ARG A 1 81 ? 36.115 0.494 -19.637 1.00 81.06 81 ARG A N 1
ATOM 608 C CA . ARG A 1 81 ? 35.484 1.073 -18.441 1.00 81.06 81 ARG A CA 1
ATOM 609 C C . ARG A 1 81 ? 34.219 1.836 -18.805 1.00 81.06 81 ARG A C 1
ATOM 611 O O . ARG A 1 81 ? 33.196 1.661 -18.148 1.00 81.06 81 ARG A O 1
ATOM 618 N N . VAL A 1 82 ? 34.263 2.622 -19.880 1.00 83.38 82 VAL A N 1
ATOM 619 C CA . VAL A 1 82 ? 33.104 3.371 -20.389 1.00 83.38 82 VAL A CA 1
ATOM 620 C C . VAL A 1 82 ? 32.009 2.400 -20.829 1.00 83.38 82 VAL A C 1
ATOM 622 O O . VAL A 1 82 ? 30.851 2.572 -20.454 1.00 83.38 82 VAL A O 1
ATOM 625 N N . LEU A 1 83 ? 32.371 1.310 -21.516 1.00 84.94 83 LEU A N 1
ATOM 626 C CA . LEU A 1 83 ? 31.431 0.238 -21.868 1.00 84.94 83 LEU A CA 1
ATOM 627 C C . LEU A 1 83 ? 30.824 -0.447 -20.633 1.00 84.94 83 LEU A C 1
ATOM 629 O O . LEU A 1 83 ? 29.632 -0.766 -20.617 1.00 84.94 83 LEU A O 1
ATOM 633 N N . HIS A 1 84 ? 31.625 -0.688 -19.591 1.00 87.12 84 HIS A N 1
ATOM 634 C CA . HIS A 1 84 ? 31.138 -1.257 -18.335 1.00 87.12 84 HIS A CA 1
ATOM 635 C C . HIS A 1 84 ? 30.122 -0.330 -17.655 1.00 87.12 84 HIS A C 1
ATOM 637 O O . HIS A 1 84 ? 29.017 -0.770 -17.327 1.00 87.12 84 HIS A O 1
ATOM 643 N N . TYR A 1 85 ? 30.468 0.947 -17.477 1.00 83.50 85 TYR A N 1
ATOM 644 C CA . TYR A 1 85 ? 29.595 1.920 -16.824 1.00 83.50 85 TYR A CA 1
ATOM 645 C C . TYR A 1 85 ? 28.349 2.244 -17.654 1.00 83.50 85 TYR A C 1
ATOM 647 O O . TYR A 1 85 ? 27.269 2.337 -17.075 1.00 83.50 85 TYR A O 1
ATOM 655 N N . GLY A 1 86 ? 28.439 2.281 -18.987 1.00 85.94 86 GLY A N 1
ATOM 656 C CA . GLY A 1 86 ? 27.275 2.399 -19.873 1.00 85.94 86 GLY A CA 1
ATOM 657 C C . GLY A 1 86 ? 26.253 1.284 -19.634 1.00 85.94 86 GLY A C 1
ATOM 658 O O . GLY A 1 86 ? 25.085 1.555 -19.365 1.00 85.94 86 GLY A O 1
ATOM 659 N N . LYS A 1 87 ? 26.707 0.025 -19.560 1.00 86.88 87 LYS A N 1
ATOM 660 C CA . LYS A 1 87 ? 25.838 -1.118 -19.213 1.00 86.88 87 LYS A CA 1
ATOM 661 C C . LYS A 1 87 ? 25.253 -1.034 -17.803 1.00 86.88 87 LYS A C 1
ATOM 663 O O . LYS A 1 87 ? 24.204 -1.621 -17.541 1.00 86.88 87 LYS A O 1
ATOM 668 N N . VAL A 1 88 ? 25.958 -0.423 -16.849 1.00 85.38 88 VAL A N 1
ATOM 669 C CA . VAL A 1 88 ? 25.438 -0.202 -15.487 1.00 85.38 88 VAL A CA 1
ATOM 670 C C . VAL A 1 88 ? 24.348 0.870 -15.507 1.00 85.38 88 VAL A C 1
ATOM 672 O O . VAL A 1 88 ? 23.316 0.680 -14.868 1.00 85.38 88 VAL A O 1
ATOM 675 N N . ILE A 1 89 ? 24.544 1.946 -16.271 1.00 83.44 89 ILE A N 1
ATOM 676 C CA . ILE A 1 89 ? 23.573 3.030 -16.461 1.00 83.44 89 ILE A CA 1
ATOM 677 C C . ILE A 1 89 ? 22.298 2.503 -17.125 1.00 83.44 89 ILE A C 1
ATOM 679 O O . ILE A 1 89 ? 21.214 2.706 -16.586 1.00 83.44 89 ILE A O 1
ATOM 683 N N . GLU A 1 90 ? 22.411 1.752 -18.223 1.00 84.19 90 GLU A N 1
ATOM 684 C CA . GLU A 1 90 ? 21.263 1.147 -18.915 1.00 84.19 90 GLU A CA 1
ATOM 685 C C . GLU A 1 90 ? 20.467 0.215 -17.997 1.00 84.19 90 GLU A C 1
ATOM 687 O O . GLU A 1 90 ? 19.249 0.345 -17.881 1.00 84.19 90 GLU A O 1
ATOM 692 N N . ARG A 1 91 ? 21.150 -0.688 -17.277 1.00 83.50 91 ARG A N 1
ATOM 693 C CA . ARG A 1 91 ? 20.494 -1.601 -16.328 1.00 83.50 91 ARG A CA 1
ATOM 694 C C . ARG A 1 91 ? 19.792 -0.854 -15.198 1.00 83.50 91 ARG A C 1
ATOM 696 O O . ARG A 1 91 ? 18.676 -1.218 -14.839 1.00 83.50 91 ARG A O 1
ATOM 703 N N . ARG A 1 92 ? 20.419 0.186 -14.638 1.00 78.69 92 ARG A N 1
ATOM 704 C CA . ARG A 1 92 ? 19.814 1.013 -13.581 1.00 78.69 92 ARG A CA 1
ATOM 705 C C . ARG A 1 92 ? 18.617 1.809 -14.103 1.00 78.69 92 ARG A C 1
ATOM 707 O O . ARG A 1 92 ? 17.600 1.857 -13.420 1.00 78.69 92 ARG A O 1
ATOM 714 N N . ALA A 1 93 ? 18.700 2.373 -15.308 1.00 75.81 93 ALA A N 1
ATOM 715 C CA . ALA A 1 93 ? 17.599 3.096 -15.943 1.00 75.81 93 ALA A CA 1
ATOM 716 C C . ALA A 1 93 ? 16.410 2.172 -16.265 1.00 75.81 93 ALA A C 1
ATOM 718 O O . ALA A 1 93 ? 15.262 2.519 -15.985 1.00 75.81 93 ALA A O 1
ATOM 719 N N . ALA A 1 94 ? 16.672 0.965 -16.773 1.00 77.44 94 ALA A N 1
ATOM 720 C CA . ALA A 1 94 ? 15.646 -0.054 -16.988 1.00 77.44 94 ALA A CA 1
ATOM 721 C C . ALA A 1 94 ? 15.012 -0.509 -15.663 1.00 77.44 94 ALA A C 1
ATOM 723 O O . ALA A 1 94 ? 13.794 -0.599 -15.551 1.00 77.44 94 ALA A O 1
ATOM 724 N N . ALA A 1 95 ? 15.807 -0.751 -14.618 1.00 75.56 95 ALA A N 1
ATOM 725 C CA . ALA A 1 95 ? 15.271 -1.108 -13.305 1.00 75.56 95 ALA A CA 1
ATOM 726 C C . ALA A 1 95 ? 14.425 0.024 -12.694 1.00 75.56 95 ALA A C 1
ATOM 728 O O . ALA A 1 95 ? 13.389 -0.243 -12.090 1.00 75.56 95 ALA A O 1
ATOM 729 N N . PHE A 1 96 ? 14.833 1.285 -12.875 1.00 68.88 96 PHE A N 1
ATOM 730 C CA . PHE A 1 96 ? 14.096 2.447 -12.379 1.00 68.88 96 PHE A CA 1
ATOM 731 C C . PHE A 1 96 ? 12.762 2.638 -13.108 1.00 68.88 96 PHE A C 1
ATOM 733 O O . PHE A 1 96 ? 11.736 2.789 -12.455 1.00 68.88 96 PHE A O 1
ATOM 740 N N . THR A 1 97 ? 12.752 2.558 -14.441 1.00 70.62 97 THR A N 1
ATOM 741 C CA . THR A 1 97 ? 11.512 2.635 -15.237 1.00 70.62 97 THR A CA 1
ATOM 742 C C . THR A 1 97 ? 10.550 1.499 -14.898 1.00 70.62 97 THR A C 1
ATOM 744 O O . THR A 1 97 ? 9.364 1.755 -14.718 1.00 70.62 97 THR A O 1
ATOM 747 N N . ASN A 1 98 ? 11.052 0.278 -14.684 1.00 79.81 98 ASN A N 1
ATOM 748 C CA . ASN A 1 98 ? 10.233 -0.837 -14.205 1.00 79.81 98 ASN A CA 1
ATOM 749 C C . ASN A 1 98 ? 9.695 -0.612 -12.785 1.00 79.81 98 ASN A C 1
ATOM 751 O O . ASN A 1 98 ? 8.516 -0.842 -12.550 1.00 79.81 98 ASN A O 1
ATOM 755 N N . ARG A 1 99 ? 10.515 -0.125 -11.842 1.00 82.00 99 ARG A N 1
ATOM 756 C CA . ARG A 1 99 ? 10.067 0.157 -10.466 1.00 82.00 99 ARG A CA 1
ATOM 757 C C . ARG A 1 99 ? 8.992 1.240 -10.431 1.00 82.00 99 ARG A C 1
ATOM 759 O O . ARG A 1 99 ? 8.011 1.090 -9.709 1.00 82.00 99 ARG A O 1
ATOM 766 N N . THR A 1 100 ? 9.183 2.317 -11.188 1.00 82.50 100 THR A N 1
ATOM 767 C CA . THR A 1 100 ? 8.202 3.400 -11.295 1.00 82.50 100 THR A CA 1
ATOM 768 C C . THR A 1 100 ? 6.923 2.894 -11.951 1.00 82.50 100 THR A C 1
ATOM 770 O O . THR A 1 100 ? 5.855 3.104 -11.391 1.00 82.50 100 THR A O 1
ATOM 773 N N . ARG A 1 101 ? 7.016 2.141 -13.056 1.00 85.19 101 ARG A N 1
ATOM 774 C CA . ARG A 1 101 ? 5.854 1.535 -13.728 1.00 85.19 101 ARG A CA 1
ATOM 775 C C . ARG A 1 101 ? 5.055 0.629 -12.790 1.00 85.19 101 ARG A C 1
ATOM 777 O O . ARG A 1 101 ? 3.872 0.868 -12.598 1.00 85.19 101 ARG A O 1
ATOM 784 N N . VAL A 1 102 ? 5.715 -0.317 -12.122 1.00 89.19 102 VAL A N 1
ATOM 785 C CA . VAL A 1 102 ? 5.079 -1.235 -11.159 1.00 89.19 102 VAL A CA 1
ATOM 786 C C . VAL A 1 102 ? 4.425 -0.469 -10.009 1.00 89.19 102 VAL A C 1
ATOM 788 O O . VAL A 1 102 ? 3.281 -0.732 -9.651 1.00 89.19 102 VAL A O 1
ATOM 791 N N . ARG A 1 103 ? 5.114 0.525 -9.433 1.00 89.50 103 ARG A N 1
ATOM 792 C CA . ARG A 1 103 ? 4.540 1.335 -8.348 1.00 89.50 103 ARG A CA 1
ATOM 793 C C . ARG A 1 103 ? 3.311 2.119 -8.815 1.00 89.50 103 ARG A C 1
ATOM 795 O O . ARG A 1 103 ? 2.338 2.202 -8.072 1.00 89.50 103 ARG A O 1
ATOM 802 N N . ASN A 1 104 ? 3.350 2.659 -10.028 1.00 87.94 104 ASN A N 1
ATOM 803 C CA . ASN A 1 104 ? 2.251 3.409 -10.630 1.00 87.94 104 ASN A CA 1
ATOM 804 C C . ASN A 1 104 ? 1.049 2.504 -10.932 1.00 87.94 104 ASN A C 1
ATOM 806 O O . ASN A 1 104 ? -0.078 2.864 -10.595 1.00 87.94 104 ASN A O 1
ATOM 810 N N . GLN A 1 105 ? 1.290 1.308 -11.475 1.00 89.38 105 GLN A N 1
ATOM 811 C CA . GLN A 1 105 ? 0.247 0.315 -11.734 1.00 89.38 105 GLN A CA 1
ATOM 812 C C . GLN A 1 105 ? -0.422 -0.146 -10.441 1.00 89.38 105 GLN A C 1
ATOM 814 O O . GLN A 1 105 ? -1.645 -0.117 -10.318 1.00 89.38 105 GLN A O 1
ATOM 819 N N . ARG A 1 106 ? 0.375 -0.487 -9.423 1.00 93.38 106 ARG A N 1
ATOM 820 C CA . ARG A 1 106 ? -0.153 -0.827 -8.099 1.00 93.38 106 ARG A CA 1
ATOM 821 C C . ARG A 1 106 ? -0.913 0.342 -7.486 1.00 93.38 106 ARG A C 1
ATOM 823 O O . ARG A 1 106 ? -1.940 0.127 -6.863 1.00 93.38 106 ARG A O 1
ATOM 830 N N . TYR A 1 107 ? -0.480 1.586 -7.679 1.00 92.94 107 TYR A N 1
ATOM 831 C CA . TYR A 1 107 ? -1.259 2.734 -7.214 1.00 92.94 107 TYR A CA 1
ATOM 832 C C . TYR A 1 107 ? -2.628 2.819 -7.906 1.00 92.94 107 TYR A C 1
ATOM 834 O O . TYR A 1 107 ? -3.629 3.046 -7.229 1.00 92.94 107 TYR A O 1
ATOM 842 N N . ALA A 1 108 ? -2.704 2.578 -9.216 1.00 91.44 108 ALA A N 1
ATOM 843 C CA . ALA A 1 108 ? -3.977 2.521 -9.933 1.00 91.44 108 ALA A CA 1
ATOM 844 C C . ALA A 1 108 ? -4.892 1.406 -9.390 1.00 91.44 108 ALA A C 1
ATOM 846 O O . ALA A 1 108 ? -6.060 1.658 -9.091 1.00 91.44 108 ALA A O 1
ATOM 847 N N . ALA A 1 109 ? -4.345 0.207 -9.166 1.00 92.50 109 ALA A N 1
ATOM 848 C CA . ALA A 1 109 ? -5.077 -0.903 -8.559 1.00 92.50 109 ALA A CA 1
ATOM 849 C C . ALA A 1 109 ? -5.548 -0.580 -7.132 1.00 92.50 109 ALA A C 1
ATOM 851 O O . ALA A 1 109 ? -6.697 -0.838 -6.785 1.00 92.50 109 ALA A O 1
ATOM 852 N N . LEU A 1 110 ? -4.700 0.054 -6.318 1.00 93.81 110 LEU A N 1
ATOM 853 C CA . LEU A 1 110 ? -5.047 0.504 -4.970 1.00 93.81 110 LEU A CA 1
ATOM 854 C C . LEU A 1 110 ? -6.240 1.469 -4.997 1.00 93.81 110 LEU A C 1
ATOM 856 O O . LEU A 1 110 ? -7.148 1.333 -4.183 1.00 93.81 110 LEU A O 1
ATOM 860 N N . ARG A 1 111 ? -6.271 2.412 -5.947 1.00 92.44 111 ARG A N 1
ATOM 861 C CA . ARG A 1 111 ? -7.404 3.333 -6.127 1.00 92.44 111 ARG A CA 1
ATOM 862 C C . ARG A 1 111 ? -8.686 2.598 -6.514 1.00 92.44 111 ARG A C 1
ATOM 864 O O . ARG A 1 111 ? -9.719 2.860 -5.907 1.00 92.44 111 ARG A O 1
ATOM 871 N N . ALA A 1 112 ? -8.610 1.649 -7.445 1.00 91.50 112 ALA A N 1
ATOM 872 C CA . ALA A 1 112 ? -9.762 0.833 -7.828 1.00 91.50 112 ALA A CA 1
ATOM 873 C C . ALA A 1 112 ? -10.304 0.007 -6.642 1.00 91.50 112 ALA A C 1
ATOM 875 O O . ALA A 1 112 ? -11.511 -0.056 -6.421 1.00 91.50 112 ALA A O 1
ATOM 876 N N . LEU A 1 113 ? -9.416 -0.570 -5.826 1.00 92.81 113 LEU A N 1
ATOM 877 C CA . LEU A 1 113 ? -9.792 -1.318 -4.621 1.00 92.81 113 LEU A CA 1
ATOM 878 C C . LEU A 1 113 ? -10.399 -0.422 -3.530 1.00 92.81 113 LEU A C 1
ATOM 880 O O . LEU A 1 113 ? -11.297 -0.858 -2.813 1.00 92.81 113 LEU A O 1
ATOM 884 N N . GLN A 1 114 ? -9.937 0.826 -3.406 1.00 91.88 114 GLN A N 1
ATOM 885 C CA . GLN A 1 114 ? -10.544 1.816 -2.510 1.00 91.88 114 GLN A CA 1
ATOM 886 C C . GLN A 1 114 ? -11.962 2.193 -2.951 1.00 91.88 114 GLN A C 1
ATOM 888 O O . GLN A 1 114 ? -12.833 2.347 -2.103 1.00 91.88 114 GLN A O 1
ATOM 893 N N . GLU A 1 115 ? -12.202 2.322 -4.258 1.00 91.00 115 GLU A N 1
ATOM 894 C CA . GLU A 1 115 ? -13.538 2.595 -4.803 1.00 91.00 115 GLU A CA 1
ATOM 895 C C . GLU A 1 115 ? -14.495 1.412 -4.607 1.00 91.00 115 GLU A C 1
ATOM 897 O O . GLU A 1 115 ? -15.670 1.622 -4.313 1.00 91.00 115 GLU A O 1
ATOM 902 N N . GLY A 1 116 ? -13.991 0.176 -4.707 1.00 90.06 116 GLY A N 1
ATOM 903 C CA . GLY A 1 116 ? -14.765 -1.036 -4.418 1.00 90.06 116 GLY A CA 1
ATOM 904 C C . GLY A 1 116 ? -15.096 -1.233 -2.933 1.00 90.06 116 GLY A C 1
ATOM 905 O O . GLY A 1 116 ? -16.071 -1.904 -2.613 1.00 90.06 116 GLY A O 1
ATOM 906 N N . GLY A 1 117 ? -14.310 -0.658 -2.016 1.00 88.50 117 GLY A N 1
ATOM 907 C CA . GLY A 1 117 ? -14.597 -0.605 -0.575 1.00 88.50 117 GLY A CA 1
ATOM 908 C C . GLY A 1 117 ? -14.461 -1.923 0.205 1.00 88.50 117 GLY A C 1
ATOM 909 O O . GLY A 1 117 ? -14.305 -1.885 1.421 1.00 88.50 117 GLY A O 1
ATOM 910 N N . GLU A 1 118 ? -14.465 -3.082 -0.454 1.00 91.44 118 GLU A N 1
ATOM 911 C CA . GLU A 1 118 ? -14.383 -4.387 0.220 1.00 91.44 118 GLU A CA 1
ATOM 912 C C . GLU A 1 118 ? -12.979 -4.666 0.771 1.00 91.44 118 GLU A C 1
ATOM 914 O O . GLU A 1 118 ? -12.809 -4.967 1.952 1.00 91.44 118 GLU A O 1
ATOM 919 N N . TYR A 1 119 ? -11.950 -4.515 -0.066 1.00 93.81 119 TYR A N 1
ATOM 920 C CA . TYR A 1 119 ? -10.581 -4.924 0.261 1.00 93.81 119 TYR A CA 1
ATOM 921 C C . TYR A 1 119 ? -9.946 -4.111 1.400 1.00 93.81 119 TYR A C 1
ATOM 923 O O . TYR A 1 119 ? -9.260 -4.660 2.267 1.00 93.81 119 TYR A O 1
ATOM 931 N N . PHE A 1 120 ? -10.180 -2.796 1.408 1.00 95.06 120 PHE A N 1
ATOM 932 C CA . PHE A 1 120 ? -9.723 -1.871 2.451 1.00 95.06 120 PHE A CA 1
ATOM 933 C C . PHE A 1 120 ? -10.822 -1.567 3.483 1.00 95.06 120 PHE A C 1
ATOM 935 O O . PHE A 1 120 ? -10.789 -0.521 4.129 1.00 95.06 120 PHE A O 1
ATOM 942 N N . SER A 1 121 ? -11.799 -2.464 3.648 1.00 94.12 121 SER A N 1
ATOM 943 C CA . SER A 1 121 ? -12.731 -2.385 4.776 1.00 94.12 121 SER A CA 1
ATOM 944 C C . SER A 1 121 ? -12.008 -2.668 6.097 1.00 94.12 121 SER A C 1
ATOM 946 O O . SER A 1 121 ? -11.013 -3.397 6.130 1.00 94.12 121 SER A O 1
ATOM 948 N N . ASP A 1 122 ? -12.507 -2.088 7.193 1.00 92.62 122 ASP A N 1
ATOM 949 C CA . ASP A 1 122 ? -11.917 -2.250 8.532 1.00 92.62 122 ASP A CA 1
ATOM 950 C C . ASP A 1 122 ? -11.760 -3.730 8.900 1.00 92.62 122 ASP A C 1
ATOM 952 O O . ASP A 1 122 ? -10.686 -4.168 9.310 1.00 92.62 122 ASP A O 1
ATOM 956 N N . GLU A 1 123 ? -12.807 -4.513 8.639 1.00 92.81 123 GLU A N 1
ATOM 957 C CA . GLU A 1 123 ? -12.847 -5.934 8.957 1.00 92.81 123 GLU A CA 1
ATOM 958 C C . GLU A 1 123 ? -11.876 -6.753 8.095 1.00 92.81 123 GLU A C 1
ATOM 960 O O . GLU A 1 123 ? -11.129 -7.576 8.625 1.00 92.81 123 GLU A O 1
ATOM 965 N N . GLN A 1 124 ? -11.792 -6.487 6.785 1.00 94.50 124 GLN A N 1
ATOM 966 C CA . GLN A 1 124 ? -10.812 -7.166 5.931 1.00 94.50 124 GLN A CA 1
ATOM 967 C C . GLN A 1 124 ? -9.380 -6.815 6.329 1.00 94.50 124 GLN A C 1
ATOM 969 O O . GLN A 1 124 ? -8.525 -7.695 6.394 1.00 94.50 124 GLN A O 1
ATOM 974 N N . MET A 1 125 ? -9.088 -5.550 6.635 1.00 94.81 125 MET A N 1
ATOM 975 C CA . MET A 1 125 ? -7.749 -5.166 7.087 1.00 94.81 125 MET A CA 1
ATOM 976 C C . MET A 1 125 ? -7.389 -5.829 8.424 1.00 94.81 125 MET A C 1
ATOM 978 O O . MET A 1 125 ? -6.259 -6.290 8.589 1.00 94.81 125 MET A O 1
ATOM 982 N N . ARG A 1 126 ? -8.354 -5.941 9.346 1.00 94.31 126 ARG A N 1
ATOM 983 C CA . ARG A 1 126 ? -8.195 -6.630 10.631 1.00 94.31 126 ARG A CA 1
ATOM 984 C C . ARG A 1 126 ? -7.917 -8.124 10.469 1.00 94.31 126 ARG A C 1
ATOM 986 O O . ARG A 1 126 ? -7.048 -8.651 11.156 1.00 94.31 126 ARG A O 1
ATOM 993 N N . ILE A 1 127 ? -8.638 -8.813 9.583 1.00 93.19 127 ILE A N 1
ATOM 994 C CA . ILE A 1 127 ? -8.440 -10.251 9.331 1.00 93.19 127 ILE A CA 1
ATOM 995 C C . ILE A 1 127 ? -7.061 -10.511 8.717 1.00 93.19 127 ILE A C 1
ATOM 997 O O . ILE A 1 127 ? -6.382 -11.460 9.113 1.00 93.19 127 ILE A O 1
ATOM 1001 N N . ARG A 1 128 ? -6.637 -9.666 7.771 1.00 94.00 128 ARG A N 1
ATOM 1002 C CA . ARG A 1 128 ? -5.378 -9.842 7.033 1.00 94.00 128 ARG A CA 1
ATOM 1003 C C . ARG A 1 128 ? -4.149 -9.513 7.876 1.00 94.00 128 ARG A C 1
ATOM 1005 O O . ARG A 1 128 ? -3.161 -10.242 7.838 1.00 94.00 128 ARG A O 1
ATOM 1012 N N . GLU A 1 129 ? -4.210 -8.447 8.673 1.00 94.31 129 GLU A N 1
ATOM 1013 C CA . GLU A 1 129 ? -3.097 -7.989 9.515 1.00 94.31 129 GLU A CA 1
ATOM 1014 C C . GLU A 1 129 ? -3.548 -7.745 10.971 1.00 94.31 129 GLU A C 1
ATOM 1016 O O . GLU A 1 129 ? -3.537 -6.608 11.457 1.00 94.31 129 GLU A O 1
ATOM 1021 N N . PRO A 1 130 ? -3.907 -8.811 11.715 1.00 94.38 130 PRO A N 1
ATOM 1022 C CA . PRO A 1 130 ? -4.520 -8.691 13.040 1.00 94.38 130 PRO A CA 1
ATOM 1023 C C . PRO A 1 130 ? -3.604 -8.026 14.071 1.00 94.38 130 PRO A C 1
ATOM 1025 O O . PRO A 1 130 ? -4.071 -7.258 14.907 1.00 94.38 130 PRO A O 1
ATOM 1028 N N . LEU A 1 131 ? -2.292 -8.275 14.001 1.00 93.75 131 LEU A N 1
ATOM 1029 C CA . LEU A 1 131 ? -1.325 -7.677 14.929 1.00 93.75 131 LEU A CA 1
ATOM 1030 C C . LEU A 1 131 ? -1.156 -6.173 14.698 1.00 93.75 131 LEU A C 1
ATOM 1032 O O . LEU A 1 131 ? -1.043 -5.410 15.653 1.00 93.75 131 LEU A O 1
ATOM 1036 N N . LEU A 1 132 ? -1.144 -5.752 13.432 1.00 94.25 132 LEU A N 1
ATOM 1037 C CA . LEU A 1 132 ? -1.033 -4.341 13.083 1.00 94.25 132 LEU A CA 1
ATOM 1038 C C . LEU A 1 132 ? -2.310 -3.590 13.472 1.00 94.25 132 LEU A C 1
ATOM 1040 O O . LEU A 1 132 ? -2.235 -2.475 13.981 1.00 94.25 132 LEU A O 1
ATOM 1044 N N . TYR A 1 133 ? -3.471 -4.220 13.278 1.00 95.25 133 TYR A N 1
ATOM 1045 C CA . TYR A 1 133 ? -4.747 -3.664 13.710 1.00 95.25 133 TYR A CA 1
ATOM 1046 C C . TYR A 1 133 ? -4.789 -3.469 15.224 1.00 95.25 133 TYR A C 1
ATOM 1048 O O . TYR A 1 133 ? -5.163 -2.395 15.686 1.00 95.25 133 TYR A O 1
ATOM 1056 N N . GLU A 1 134 ? -4.369 -4.472 15.998 1.00 92.75 134 GLU A N 1
ATOM 1057 C CA . GLU A 1 134 ? -4.356 -4.385 17.460 1.00 92.75 134 GLU A CA 1
ATOM 1058 C C . GLU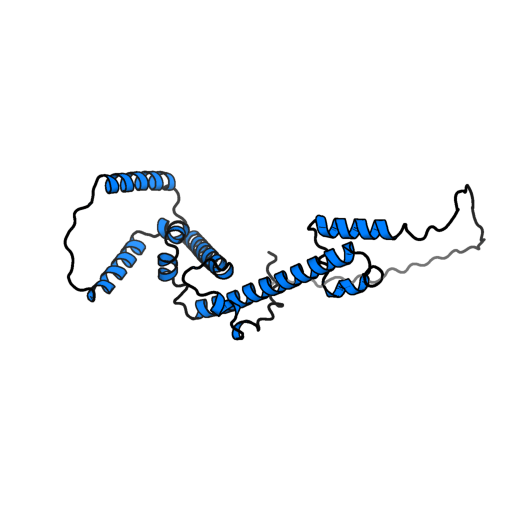 A 1 134 ? -3.490 -3.221 17.955 1.00 92.75 134 GLU A C 1
ATOM 1060 O O . GLU A 1 134 ? -3.919 -2.440 18.803 1.00 92.75 134 GLU A O 1
ATOM 1065 N N . GLN A 1 135 ? -2.306 -3.057 17.358 1.00 91.44 135 GLN A N 1
ATOM 1066 C CA . GLN A 1 135 ? -1.363 -1.997 17.704 1.00 91.44 135 GLN A CA 1
ATOM 1067 C C . GLN A 1 135 ? -1.912 -0.582 17.450 1.00 91.44 135 GLN A C 1
ATOM 1069 O O . GLN A 1 135 ? -1.590 0.332 18.204 1.00 91.44 135 GLN A O 1
ATOM 1074 N N . TYR A 1 136 ? -2.683 -0.368 16.382 1.00 92.88 136 TYR A N 1
ATOM 1075 C CA . TYR A 1 136 ? -3.113 0.980 15.983 1.00 92.88 136 TYR A CA 1
ATOM 1076 C C . TYR A 1 136 ? -4.552 1.317 16.366 1.00 92.88 136 TYR A C 1
ATOM 1078 O O . TYR A 1 136 ? -4.850 2.468 16.671 1.00 92.88 136 TYR A O 1
ATOM 1086 N N . ILE A 1 137 ? -5.446 0.334 16.324 1.00 92.75 137 ILE A N 1
ATOM 1087 C CA . ILE A 1 137 ? -6.888 0.525 16.490 1.00 92.75 137 ILE A CA 1
ATOM 1088 C C . ILE A 1 137 ? -7.383 -0.303 17.674 1.00 92.75 137 ILE A C 1
ATOM 1090 O O . ILE A 1 137 ? -8.034 0.244 18.559 1.00 92.75 137 ILE A O 1
ATOM 1094 N N . GLY A 1 138 ? -7.052 -1.599 17.711 1.00 90.06 138 GLY A N 1
ATOM 1095 C CA . GLY A 1 138 ? -7.631 -2.570 18.644 1.00 90.06 138 GLY A CA 1
ATOM 1096 C C . GLY A 1 138 ? -7.514 -2.173 20.115 1.00 90.06 138 GLY A C 1
ATOM 1097 O O . GLY A 1 138 ? -8.522 -2.149 20.819 1.00 90.06 138 GLY A O 1
ATOM 1098 N N . GLN A 1 139 ? -6.327 -1.744 20.546 1.00 86.25 139 GLN A N 1
ATOM 1099 C CA . GLN A 1 139 ? -6.072 -1.356 21.938 1.00 86.25 139 GLN A CA 1
ATOM 1100 C C . GLN A 1 139 ? -6.799 -0.076 22.400 1.00 86.25 139 GLN A C 1
ATOM 1102 O O . GLN A 1 139 ? -6.814 0.217 23.593 1.00 86.25 139 GLN A O 1
ATOM 1107 N N . TYR A 1 140 ? -7.377 0.703 21.478 1.00 87.44 140 TYR A N 1
ATOM 1108 C CA . TYR A 1 140 ? -8.027 1.989 21.769 1.00 87.44 140 TYR A CA 1
ATOM 1109 C C . TYR A 1 140 ? -9.539 1.981 21.535 1.00 87.44 140 TYR A C 1
ATOM 1111 O O . TYR A 1 140 ? -10.179 3.037 21.595 1.00 87.44 140 TYR A O 1
ATOM 1119 N N . LEU A 1 141 ? -10.112 0.815 21.255 1.00 85.19 141 LEU A N 1
ATOM 1120 C CA . LEU A 1 141 ? -11.553 0.658 21.118 1.00 85.19 141 LEU A CA 1
ATOM 1121 C C . LEU A 1 141 ? -12.238 0.822 22.469 1.00 85.19 141 LEU A C 1
ATOM 1123 O O . LEU A 1 141 ? -11.721 0.386 23.497 1.00 85.19 141 LEU A O 1
ATOM 1127 N N . THR A 1 142 ? -13.412 1.441 22.466 1.00 84.75 142 THR A N 1
ATOM 1128 C CA . THR A 1 142 ? -14.243 1.505 23.669 1.00 84.75 142 THR A CA 1
ATOM 1129 C C . THR A 1 142 ? -14.929 0.163 23.918 1.00 84.75 142 THR A C 1
ATOM 1131 O O . THR A 1 142 ? -15.172 -0.612 22.989 1.00 84.75 142 THR A O 1
ATOM 1134 N N . ASP A 1 143 ? -15.309 -0.102 25.169 1.00 79.69 143 ASP A N 1
ATOM 1135 C CA . ASP A 1 143 ? -16.072 -1.306 25.524 1.00 79.69 143 ASP A CA 1
ATOM 1136 C C . ASP A 1 143 ? -17.364 -1.435 24.694 1.00 79.69 143 ASP A C 1
ATOM 1138 O O . ASP A 1 143 ? -17.766 -2.539 24.330 1.00 79.69 143 ASP A O 1
ATOM 1142 N N . GLU A 1 144 ? -17.993 -0.307 24.344 1.00 84.00 144 GLU A N 1
ATOM 1143 C CA . GLU A 1 144 ? -19.178 -0.249 23.481 1.00 84.00 144 GLU A CA 1
ATOM 1144 C C . GLU A 1 144 ? -18.874 -0.708 22.046 1.00 84.00 144 GLU A C 1
ATOM 1146 O O . GLU A 1 144 ? -19.618 -1.514 21.486 1.00 84.00 144 GLU A O 1
ATOM 1151 N N . GLU A 1 145 ? -17.767 -0.243 21.459 1.00 86.31 145 GLU A N 1
ATOM 1152 C CA . GLU A 1 145 ? -17.319 -0.636 20.116 1.00 86.31 145 GLU A CA 1
ATOM 1153 C C . GLU A 1 145 ? -16.925 -2.119 20.062 1.00 86.31 145 GLU A C 1
ATOM 1155 O O . GLU A 1 145 ? -17.236 -2.819 19.093 1.00 86.31 145 GLU A O 1
ATOM 1160 N N . VAL A 1 146 ? -16.277 -2.622 21.118 1.00 84.69 146 VAL A N 1
ATOM 1161 C CA . VAL A 1 146 ? -15.935 -4.045 21.263 1.00 84.69 146 VAL A CA 1
ATOM 1162 C C . VAL A 1 146 ? -17.202 -4.900 21.376 1.00 84.69 146 VAL A C 1
ATOM 1164 O O . VAL A 1 146 ? -17.314 -5.928 20.702 1.00 84.69 146 VAL A O 1
ATOM 1167 N N . LEU A 1 147 ? -18.181 -4.471 22.181 1.00 82.31 147 LEU A N 1
ATOM 1168 C CA . LEU A 1 147 ? -19.468 -5.154 22.337 1.00 82.31 147 LEU A CA 1
ATOM 1169 C C . LEU A 1 147 ? -20.245 -5.214 21.022 1.00 82.31 147 LEU A C 1
ATOM 1171 O O . LEU A 1 147 ? -20.663 -6.303 20.623 1.00 82.31 147 LEU A O 1
ATOM 1175 N N . ALA A 1 148 ? -20.392 -4.081 20.332 1.00 83.44 148 ALA A N 1
ATOM 1176 C CA . ALA A 1 148 ? -21.083 -4.004 19.046 1.00 83.44 148 ALA A CA 1
ATOM 1177 C C . ALA A 1 148 ? -20.476 -4.973 18.020 1.00 83.44 148 ALA A C 1
ATOM 1179 O O . ALA A 1 148 ? -21.197 -5.709 17.349 1.00 83.44 148 ALA A O 1
ATOM 1180 N N . ARG A 1 149 ? -19.142 -5.062 17.979 1.00 80.50 149 ARG A N 1
ATOM 1181 C CA . ARG A 1 149 ? -18.433 -5.992 17.095 1.00 80.50 149 ARG A CA 1
ATOM 1182 C C . ARG A 1 149 ? -18.664 -7.455 17.458 1.00 80.50 149 ARG A C 1
ATOM 1184 O O . ARG A 1 149 ? -18.911 -8.280 16.584 1.00 80.50 149 ARG A O 1
ATOM 1191 N N . SER A 1 150 ? -18.601 -7.788 18.748 1.00 75.44 150 SER A N 1
ATOM 1192 C CA . SER A 1 150 ? -18.862 -9.157 19.213 1.00 75.44 150 SER A CA 1
ATOM 1193 C C . SER A 1 150 ? -20.296 -9.607 18.900 1.00 75.44 150 SER A C 1
ATOM 1195 O O . SER A 1 150 ? -20.545 -10.776 18.600 1.00 75.44 150 SER A O 1
ATOM 1197 N N . GLN A 1 151 ? -21.240 -8.662 18.907 1.00 68.69 151 GLN A N 1
ATOM 1198 C CA . GLN A 1 151 ? -22.630 -8.900 18.544 1.00 68.69 151 GLN A CA 1
ATOM 1199 C C . GLN A 1 151 ? -22.792 -9.157 17.040 1.00 68.69 151 GLN A C 1
ATOM 1201 O O . GLN A 1 151 ? -23.578 -10.023 16.665 1.00 68.69 151 GLN A O 1
ATOM 1206 N N . GLU A 1 152 ? -22.031 -8.466 16.190 1.00 66.19 152 GLU A N 1
ATOM 1207 C CA . GLU A 1 152 ? -22.052 -8.648 14.734 1.00 66.19 152 GLU A CA 1
ATOM 1208 C C . GLU A 1 152 ? -21.564 -10.049 14.327 1.00 66.19 152 GLU A C 1
ATOM 1210 O O . GLU A 1 152 ? -22.221 -10.720 13.533 1.00 66.19 152 GLU A O 1
ATOM 1215 N N . SER A 1 153 ? -20.519 -10.573 14.984 1.00 63.56 153 SER A N 1
ATOM 1216 C CA . SER A 1 153 ? -20.064 -11.957 14.765 1.00 63.56 153 SER A CA 1
ATOM 1217 C C . SER A 1 153 ? -21.075 -13.026 15.203 1.00 63.56 153 SER A C 1
ATOM 1219 O O . SER A 1 153 ? -21.135 -14.095 14.607 1.00 63.56 153 SER A O 1
ATOM 1221 N N . MET A 1 154 ? -21.915 -12.740 16.206 1.00 62.75 154 MET A N 1
ATOM 1222 C CA . MET A 1 154 ? -22.943 -13.675 16.691 1.00 62.75 154 MET A CA 1
ATOM 12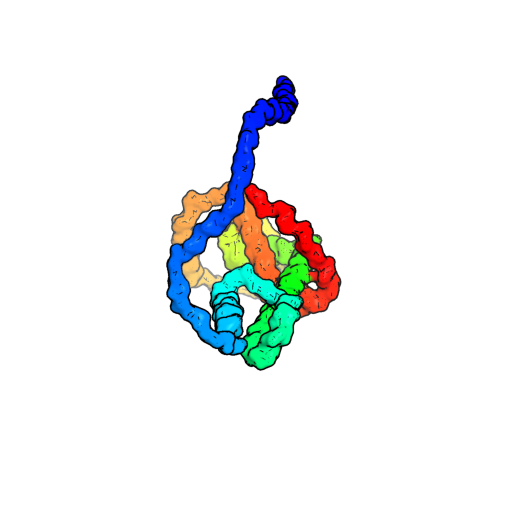23 C C . MET A 1 154 ? -24.159 -13.773 15.752 1.00 62.75 154 MET A C 1
ATOM 1225 O O . MET A 1 154 ? -24.947 -14.712 15.871 1.00 62.75 154 MET A O 1
ATOM 1229 N N . LEU A 1 155 ? -24.348 -12.806 14.844 1.00 60.53 155 LEU A N 1
ATOM 1230 C CA . LEU A 1 155 ? -25.451 -12.809 13.876 1.00 60.53 155 LEU A CA 1
ATOM 1231 C C . LEU A 1 155 ? -25.135 -13.642 12.622 1.00 60.53 155 LEU A C 1
ATOM 1233 O O . LEU A 1 155 ? -26.067 -14.146 11.993 1.00 60.53 155 LEU A O 1
ATOM 1237 N N . ASP A 1 156 ? -23.853 -13.841 12.301 1.00 54.62 156 ASP A N 1
ATOM 1238 C CA . ASP A 1 156 ? -23.406 -14.609 11.127 1.00 54.62 156 ASP A CA 1
ATOM 1239 C C . ASP A 1 156 ? -23.426 -16.138 11.374 1.00 54.62 156 ASP A C 1
ATOM 1241 O O . ASP A 1 156 ? -23.625 -16.942 10.460 1.00 54.62 156 ASP A O 1
ATOM 1245 N N . ASP A 1 157 ? -23.366 -16.562 12.643 1.00 54.00 157 ASP A N 1
ATOM 1246 C CA . ASP A 1 157 ? -23.411 -17.973 13.060 1.00 54.00 157 ASP A CA 1
ATOM 1247 C C . ASP A 1 157 ? -24.813 -18.620 12.985 1.00 54.00 157 ASP A C 1
ATOM 1249 O O . ASP A 1 157 ? -24.967 -19.823 13.216 1.00 54.00 157 ASP A O 1
ATOM 1253 N N . ALA A 1 158 ? -25.858 -17.881 12.593 1.00 51.75 158 ALA A N 1
ATOM 1254 C CA . ALA A 1 158 ? -27.209 -18.430 12.421 1.00 51.75 158 ALA A CA 1
ATOM 1255 C C . ALA A 1 158 ? -27.351 -19.403 11.222 1.00 51.75 158 ALA A C 1
ATOM 1257 O O . ALA A 1 158 ? -28.415 -20.003 11.045 1.00 51.75 158 ALA A O 1
ATOM 1258 N N . GLN A 1 159 ? -26.297 -19.595 10.413 1.00 48.47 159 GLN A N 1
ATOM 1259 C CA . GLN A 1 159 ? -26.241 -20.577 9.314 1.00 48.47 159 GLN A CA 1
ATOM 1260 C C . GLN A 1 159 ? -25.174 -21.682 9.490 1.00 48.47 159 GLN A C 1
ATOM 1262 O O . GLN A 1 159 ? -25.076 -22.574 8.644 1.00 48.47 159 GLN A O 1
ATOM 1267 N N . GLY A 1 160 ? -24.428 -21.703 10.601 1.00 42.56 160 GLY A N 1
ATOM 1268 C CA . GLY A 1 160 ? -23.454 -22.753 10.921 1.00 42.56 160 GLY A CA 1
ATOM 1269 C C . GLY A 1 160 ? -24.077 -23.907 11.714 1.00 42.56 160 GLY A C 1
ATOM 1270 O O . GLY A 1 160 ? -24.528 -23.731 12.841 1.00 42.56 160 GLY A O 1
ATOM 1271 N N . GLY A 1 161 ? -24.130 -25.105 11.125 1.00 47.72 161 GLY A N 1
ATOM 1272 C CA . GLY A 1 161 ? -24.763 -26.291 11.715 1.00 47.72 161 GLY A CA 1
ATOM 1273 C C . GLY A 1 161 ? -24.208 -26.747 13.083 1.00 47.72 161 GLY A C 1
ATOM 1274 O O . GLY A 1 161 ? -23.087 -26.413 13.467 1.00 47.72 161 GLY A O 1
ATOM 1275 N N . PRO A 1 162 ? -24.975 -27.571 13.826 1.00 57.56 162 PRO A N 1
ATOM 1276 C CA . PRO A 1 162 ? -24.654 -27.961 15.195 1.00 57.56 162 PRO A CA 1
ATOM 1277 C C . PRO A 1 162 ? -23.521 -28.991 15.215 1.00 57.56 162 PRO A C 1
ATOM 1279 O O . PRO A 1 162 ? -23.720 -30.154 14.862 1.00 57.56 162 PRO A O 1
ATOM 1282 N N . GLY A 1 163 ? -22.328 -28.591 15.658 1.00 44.62 163 GLY A N 1
ATOM 1283 C CA . GLY A 1 163 ? -21.217 -29.534 15.728 1.00 44.62 163 GLY A CA 1
ATOM 1284 C C . GLY A 1 163 ? -19.950 -29.036 16.408 1.00 44.62 163 GLY A C 1
ATOM 1285 O O . GLY A 1 163 ? -18.938 -28.904 15.738 1.00 44.62 163 GLY A O 1
ATOM 1286 N N . ALA A 1 164 ? -19.975 -28.840 17.729 1.00 42.19 164 ALA A N 1
ATOM 1287 C CA . ALA A 1 164 ? -19.042 -29.493 18.664 1.00 42.19 164 ALA A CA 1
ATOM 1288 C C . ALA A 1 164 ? -19.152 -28.906 20.085 1.00 42.19 164 ALA A C 1
ATOM 1290 O O . ALA A 1 164 ? -19.486 -27.736 20.253 1.00 42.19 164 ALA A O 1
ATOM 1291 N N . PRO A 1 165 ? -18.893 -29.718 21.126 1.00 49.22 165 PRO A N 1
ATOM 1292 C CA . PRO A 1 165 ? -19.290 -29.430 22.491 1.00 49.22 165 PRO A CA 1
ATOM 1293 C C . PRO A 1 165 ? -18.237 -28.639 23.266 1.00 49.22 165 PRO A C 1
ATOM 1295 O O . PRO A 1 165 ? -17.036 -28.740 23.021 1.00 49.22 165 PRO A O 1
ATOM 1298 N N . ALA A 1 166 ? -18.747 -27.939 24.279 1.00 51.97 166 ALA A N 1
ATOM 1299 C CA . ALA A 1 166 ? -18.064 -27.405 25.449 1.00 51.97 166 ALA A CA 1
ATOM 1300 C C . ALA A 1 166 ? -16.782 -28.173 25.833 1.00 51.97 166 ALA A C 1
ATOM 1302 O O . ALA A 1 166 ? -16.803 -29.154 26.577 1.00 51.97 166 ALA A O 1
ATOM 1303 N N . GLY A 1 167 ? -15.645 -27.687 25.339 1.00 46.31 167 GLY A N 1
ATOM 1304 C CA . GLY A 1 167 ? -14.316 -28.090 25.770 1.00 46.31 167 GLY A CA 1
ATOM 1305 C C . GLY A 1 167 ? -13.754 -27.034 26.705 1.00 46.31 167 GLY A C 1
ATOM 1306 O O . GLY A 1 167 ? -13.082 -26.112 26.258 1.00 46.31 167 GLY A O 1
ATOM 1307 N N . ASN A 1 168 ? -14.030 -27.181 27.999 1.00 55.72 168 ASN A N 1
ATOM 1308 C CA . ASN A 1 168 ? -13.340 -26.483 29.079 1.00 55.72 168 ASN A CA 1
ATOM 1309 C C . ASN A 1 168 ? -11.813 -26.519 28.853 1.00 55.72 168 ASN A C 1
ATOM 1311 O O . ASN A 1 168 ? -11.188 -27.565 29.034 1.00 55.72 168 ASN A O 1
ATOM 1315 N N . LYS A 1 169 ? -11.213 -25.400 28.433 1.00 53.41 169 LYS A N 1
ATOM 1316 C CA . LYS A 1 169 ? -9.755 -25.245 28.293 1.00 53.41 169 LYS A CA 1
ATOM 1317 C C . LYS A 1 169 ? -9.271 -23.884 28.798 1.00 53.41 169 LYS A C 1
ATOM 1319 O O . LYS A 1 169 ? -8.357 -23.299 28.236 1.00 53.41 169 LYS A O 1
ATOM 1324 N N . GLY A 1 170 ? -9.822 -23.411 29.915 1.00 58.34 170 GLY A N 1
ATOM 1325 C CA . GLY A 1 170 ? -9.194 -22.357 30.721 1.00 58.34 170 GLY A CA 1
ATOM 1326 C C . GLY A 1 170 ? -8.036 -22.907 31.566 1.00 58.34 170 GLY A C 1
ATOM 1327 O O . GLY A 1 170 ? -8.052 -22.775 32.784 1.00 58.34 170 GLY A O 1
ATOM 1328 N N . GLY A 1 171 ? -7.082 -23.622 30.954 1.00 71.50 171 GLY A N 1
ATOM 1329 C CA . GLY A 1 171 ? -5.917 -24.177 31.657 1.00 71.50 171 GLY A CA 1
ATOM 1330 C C . GLY A 1 171 ? -4.946 -23.087 32.130 1.00 71.50 171 GLY A C 1
ATOM 1331 O O . GLY A 1 171 ? -5.120 -21.917 31.801 1.00 71.50 171 GLY A O 1
ATOM 1332 N N . LEU A 1 172 ? -3.880 -23.463 32.851 1.00 70.56 172 LEU A N 1
ATOM 1333 C CA . LEU A 1 172 ? -2.835 -22.535 33.333 1.00 70.56 172 LEU A CA 1
ATOM 1334 C C . LEU A 1 172 ? -2.316 -21.569 32.253 1.00 70.56 172 LEU A C 1
ATOM 1336 O O . LEU A 1 172 ? -1.955 -20.445 32.571 1.00 70.56 172 LEU A O 1
ATOM 1340 N N . THR A 1 173 ? -2.321 -21.979 30.984 1.00 76.81 173 THR A N 1
ATOM 1341 C CA . THR A 1 173 ? -1.976 -21.145 29.826 1.00 76.81 173 THR A CA 1
ATOM 1342 C C . THR A 1 173 ? -2.879 -19.918 29.685 1.00 76.81 173 THR A C 1
ATOM 1344 O O . THR A 1 173 ? -2.373 -18.834 29.425 1.00 76.81 173 THR A O 1
ATOM 1347 N N . GLN A 1 174 ? -4.191 -20.063 29.903 1.00 77.88 174 GLN A N 1
ATOM 1348 C CA . GLN A 1 174 ? -5.145 -18.952 29.867 1.00 77.88 174 GLN A CA 1
ATOM 1349 C C . GLN A 1 174 ? -4.887 -17.977 31.018 1.00 77.88 174 GLN A C 1
ATOM 1351 O O . GLN A 1 174 ? -4.888 -16.773 30.808 1.00 77.88 174 GLN A O 1
ATOM 1356 N N . LEU A 1 175 ? -4.612 -18.490 32.224 1.00 81.81 175 LEU A N 1
ATOM 1357 C CA . LEU A 1 175 ? -4.259 -17.651 33.373 1.00 81.81 175 LEU A CA 1
ATOM 1358 C C . LEU A 1 175 ? -2.932 -16.916 33.148 1.00 81.81 175 LEU A C 1
ATOM 1360 O O . LEU A 1 175 ? -2.834 -15.740 33.481 1.00 81.81 175 LEU A O 1
ATOM 1364 N N . LEU A 1 176 ? -1.936 -17.582 32.550 1.00 87.19 176 LEU A N 1
ATOM 1365 C CA . LEU A 1 176 ? -0.665 -16.954 32.191 1.00 87.19 176 LEU A CA 1
ATOM 1366 C C . LEU A 1 176 ? -0.891 -15.831 31.176 1.00 87.19 176 LEU A C 1
ATOM 1368 O O . LEU A 1 176 ? -0.442 -14.718 31.425 1.00 87.19 176 LEU A O 1
ATOM 1372 N N . LEU A 1 177 ? -1.626 -16.101 30.088 1.00 84.69 177 LEU A N 1
ATOM 1373 C CA . LEU A 1 177 ? -1.981 -15.091 29.088 1.00 84.69 177 LEU A CA 1
ATOM 1374 C C . LEU A 1 177 ? -2.705 -13.910 29.731 1.00 84.69 177 LEU A C 1
ATOM 1376 O O . LEU A 1 177 ? -2.256 -12.788 29.558 1.00 84.69 177 LEU A O 1
ATOM 1380 N N . ASN A 1 178 ? -3.745 -14.162 30.530 1.00 82.50 178 ASN A N 1
ATOM 1381 C CA . ASN A 1 178 ? -4.493 -13.111 31.217 1.00 82.50 178 ASN A CA 1
ATOM 1382 C C . ASN A 1 178 ? -3.577 -12.278 32.132 1.00 82.50 178 ASN A C 1
ATOM 1384 O O . ASN A 1 178 ? -3.631 -11.057 32.084 1.00 82.50 178 ASN A O 1
ATOM 1388 N N . SER A 1 179 ? -2.683 -12.913 32.904 1.00 88.75 179 SER A N 1
ATOM 1389 C CA . SER A 1 179 ? -1.742 -12.195 33.781 1.00 88.75 179 SER A CA 1
ATOM 1390 C C . SER A 1 179 ? -0.710 -11.362 33.008 1.00 88.75 179 SER A C 1
ATOM 1392 O O . SER A 1 179 ? -0.392 -10.246 33.408 1.00 88.75 179 SER A O 1
ATOM 1394 N N . TYR A 1 180 ? -0.202 -11.872 31.880 1.00 80.31 180 TYR A N 1
ATOM 1395 C CA . TYR A 1 180 ? 0.688 -11.125 30.992 1.00 80.31 180 TYR A CA 1
ATOM 1396 C C . TYR A 1 180 ? -0.039 -9.954 30.329 1.00 80.31 180 TYR A C 1
ATOM 1398 O O . TYR A 1 180 ? 0.522 -8.862 30.263 1.00 80.31 180 TYR A O 1
ATOM 1406 N N . GLN A 1 181 ? -1.281 -10.165 29.886 1.00 77.00 181 GLN A N 1
ATOM 1407 C CA . GLN A 1 181 ? -2.133 -9.116 29.336 1.00 77.00 181 GLN A CA 1
ATOM 1408 C C . GLN A 1 181 ? -2.345 -8.021 30.385 1.00 77.00 181 GLN A C 1
ATOM 1410 O O . GLN A 1 181 ? -2.043 -6.869 30.111 1.00 77.00 181 GLN A O 1
ATOM 1415 N N . GLU A 1 182 ? -2.741 -8.382 31.611 1.00 75.50 182 GLU A N 1
ATOM 1416 C CA . GLU A 1 182 ? -2.938 -7.439 32.717 1.00 75.50 182 GLU A CA 1
ATOM 1417 C C . GLU A 1 182 ? -1.672 -6.633 33.036 1.00 75.50 182 GLU A C 1
ATOM 1419 O O . GLU A 1 182 ? -1.776 -5.440 33.305 1.00 75.50 182 GLU A O 1
ATOM 1424 N N . LEU A 1 183 ? -0.477 -7.232 32.965 1.00 76.12 183 LEU A N 1
ATOM 1425 C CA . LEU A 1 183 ? 0.793 -6.522 33.169 1.00 76.12 183 LEU A CA 1
ATOM 1426 C C . LEU A 1 183 ? 1.109 -5.524 32.048 1.00 76.12 183 LEU A C 1
ATOM 1428 O O . LEU A 1 183 ? 1.578 -4.421 32.333 1.00 76.12 183 LEU A O 1
ATOM 1432 N N . ILE A 1 184 ? 0.856 -5.895 30.791 1.00 69.50 184 ILE A N 1
ATOM 1433 C CA . ILE A 1 184 ? 1.046 -5.003 29.639 1.00 69.50 184 ILE A CA 1
ATOM 1434 C C . ILE A 1 184 ? 0.026 -3.863 29.698 1.00 69.50 184 ILE A C 1
ATOM 1436 O O . ILE A 1 184 ? 0.410 -2.697 29.630 1.00 69.50 184 ILE A O 1
ATOM 1440 N N . THR A 1 185 ? -1.249 -4.182 29.935 1.00 66.06 185 THR A N 1
ATOM 1441 C CA . THR A 1 185 ? -2.322 -3.195 30.086 1.00 66.06 185 THR A CA 1
ATOM 1442 C C . THR A 1 185 ? -2.055 -2.268 31.268 1.00 66.06 185 THR A C 1
ATOM 1444 O O . THR A 1 185 ? -2.249 -1.067 31.140 1.00 66.06 185 THR A O 1
ATOM 1447 N N . ALA A 1 186 ? -1.555 -2.778 32.400 1.00 64.38 186 ALA A N 1
ATOM 1448 C CA . ALA A 1 186 ? -1.192 -1.960 33.557 1.00 64.38 186 ALA A CA 1
ATOM 1449 C C . ALA A 1 186 ? -0.003 -1.024 33.284 1.00 64.38 186 ALA A C 1
ATOM 1451 O O . ALA A 1 186 ? 0.026 0.070 33.840 1.00 64.38 186 ALA A O 1
ATOM 1452 N N . GLN A 1 187 ? 0.950 -1.408 32.426 1.00 59.41 187 GLN A N 1
ATOM 1453 C CA . GLN A 1 187 ? 2.014 -0.503 31.969 1.00 59.41 187 GLN A CA 1
ATOM 1454 C C . GLN A 1 187 ? 1.517 0.573 30.990 1.00 59.41 187 GLN A C 1
ATOM 1456 O O . GLN A 1 187 ? 2.104 1.650 30.940 1.00 59.41 187 GLN A O 1
ATOM 1461 N N . GLN A 1 188 ? 0.461 0.297 30.221 1.00 59.66 188 GLN A N 1
ATOM 1462 C CA . GLN A 1 188 ? -0.097 1.197 29.200 1.00 59.66 188 GLN A CA 1
ATOM 1463 C C . GLN A 1 188 ? -1.223 2.123 29.710 1.00 59.66 188 GLN A C 1
ATOM 1465 O O . GLN A 1 188 ? -1.667 2.993 28.965 1.00 59.66 188 GLN A O 1
ATOM 1470 N N . LYS A 1 189 ? -1.693 1.956 30.955 1.00 54.19 189 LYS A N 1
ATOM 1471 C CA . LYS A 1 189 ? -3.018 2.416 31.419 1.00 54.19 189 LYS A CA 1
ATOM 1472 C C . LYS A 1 189 ? -3.229 3.924 31.615 1.00 54.19 189 LYS A C 1
ATOM 1474 O O . LYS A 1 189 ? -4.350 4.324 31.908 1.00 54.19 189 LYS A O 1
ATOM 1479 N N . ASP A 1 190 ? -2.224 4.772 31.449 1.00 55.50 190 ASP A N 1
ATOM 1480 C CA . ASP A 1 190 ? -2.387 6.195 31.789 1.00 55.50 190 ASP A CA 1
ATOM 1481 C C . ASP A 1 190 ? -2.739 7.094 30.594 1.00 55.50 190 ASP A C 1
ATOM 1483 O O . ASP A 1 190 ? -2.916 8.300 30.767 1.00 55.50 190 ASP A O 1
ATOM 1487 N N . TRP A 1 191 ? -2.869 6.534 29.387 1.00 68.50 191 TRP A N 1
ATOM 1488 C CA . TRP A 1 191 ? -3.170 7.313 28.187 1.00 68.50 191 TRP A CA 1
ATOM 1489 C C . TRP A 1 191 ? -4.311 6.712 27.365 1.00 68.50 191 TRP A C 1
ATOM 1491 O O . TRP A 1 191 ? -4.147 5.688 26.702 1.00 68.50 191 TRP A O 1
ATOM 1501 N N . GLU A 1 192 ? -5.453 7.398 27.360 1.00 79.62 192 GLU A N 1
ATOM 1502 C CA . GLU A 1 192 ? -6.525 7.181 26.390 1.00 79.62 192 GLU A CA 1
ATOM 1503 C C . GLU A 1 192 ? -6.426 8.256 25.301 1.00 79.62 192 GLU A C 1
ATOM 1505 O O . GLU A 1 192 ? -6.572 9.442 25.614 1.00 79.62 192 GLU A O 1
ATOM 1510 N N . PRO A 1 193 ? -6.188 7.882 24.031 1.00 84.31 193 PRO A N 1
ATOM 1511 C CA . PRO A 1 193 ? -6.166 8.852 22.952 1.00 84.31 193 PRO A CA 1
ATOM 1512 C C . PRO A 1 193 ? -7.533 9.515 22.807 1.00 84.31 193 PRO A C 1
ATOM 1514 O O . PRO A 1 193 ? -8.583 8.862 22.848 1.00 84.31 193 PRO A O 1
ATOM 1517 N N . THR A 1 194 ? -7.516 10.821 22.584 1.00 91.88 194 THR A N 1
ATOM 1518 C CA . THR A 1 194 ? -8.698 11.590 22.202 1.00 91.88 194 THR A CA 1
ATOM 1519 C C . THR A 1 194 ? -9.290 11.062 20.892 1.00 91.88 194 THR A C 1
ATOM 1521 O O . THR A 1 194 ? -8.625 10.379 20.115 1.00 91.88 194 THR A O 1
ATOM 1524 N N . ALA A 1 195 ? -10.551 11.392 20.601 1.00 90.88 195 ALA A N 1
ATOM 1525 C CA . ALA A 1 195 ? -11.189 10.972 19.350 1.00 90.88 195 ALA A CA 1
ATOM 1526 C C . ALA A 1 195 ? -10.406 11.423 18.098 1.00 90.88 195 ALA A C 1
ATOM 1528 O O . ALA A 1 195 ? -10.339 10.685 17.117 1.00 90.88 195 ALA A O 1
ATOM 1529 N N . GLU A 1 196 ? -9.779 12.603 18.149 1.00 93.19 196 GLU A N 1
ATOM 1530 C CA . GLU A 1 196 ? -8.921 13.116 17.075 1.00 93.19 196 GLU A CA 1
ATOM 1531 C C . GLU A 1 196 ? -7.649 12.272 16.917 1.00 93.19 196 GLU A C 1
ATOM 1533 O O . GLU A 1 196 ? -7.297 11.881 15.807 1.00 93.19 196 GLU A O 1
ATOM 1538 N N . GLU A 1 197 ? -6.994 11.902 18.017 1.00 92.75 197 GLU A N 1
ATOM 1539 C CA . GLU A 1 197 ? -5.808 11.037 17.981 1.00 92.75 197 GLU A CA 1
ATOM 1540 C C . GLU A 1 197 ? -6.144 9.617 17.521 1.00 92.75 197 GLU A C 1
ATOM 1542 O O . GLU A 1 197 ? -5.387 9.030 16.750 1.00 92.75 197 GLU A O 1
ATOM 1547 N N . LYS A 1 198 ? -7.304 9.075 17.917 1.00 91.62 198 LYS A N 1
ATOM 1548 C CA . LYS A 1 198 ? -7.804 7.797 17.386 1.00 91.62 198 LYS A CA 1
ATOM 1549 C C . LYS A 1 198 ? -8.006 7.864 15.872 1.00 91.62 198 LYS A C 1
ATOM 1551 O O . LYS A 1 198 ? -7.692 6.900 15.176 1.00 91.62 198 LYS A O 1
ATOM 1556 N N . ALA A 1 199 ? -8.500 8.990 15.350 1.00 93.38 199 ALA A N 1
ATOM 1557 C CA . ALA A 1 199 ? -8.644 9.185 13.909 1.00 93.38 199 ALA A CA 1
ATOM 1558 C C . ALA A 1 199 ? -7.280 9.200 13.203 1.00 93.38 199 ALA A C 1
ATOM 1560 O O . ALA A 1 199 ? -7.112 8.493 12.211 1.00 93.38 199 ALA A O 1
ATOM 1561 N N . LEU A 1 200 ? -6.288 9.906 13.755 1.00 95.44 200 LEU A N 1
ATOM 1562 C CA . LEU A 1 200 ? -4.923 9.919 13.215 1.00 95.44 200 LEU A CA 1
ATOM 1563 C C . LEU A 1 200 ? -4.284 8.526 13.224 1.00 95.44 200 LEU A C 1
ATOM 1565 O O . LEU A 1 200 ? -3.747 8.088 12.212 1.00 95.44 200 LEU A O 1
ATOM 1569 N N . LEU A 1 201 ? -4.399 7.788 14.329 1.00 94.50 201 LEU A N 1
ATOM 1570 C CA . LEU A 1 201 ? -3.901 6.412 14.426 1.00 94.50 201 LEU A CA 1
ATOM 1571 C C . LEU A 1 201 ? -4.552 5.493 13.386 1.00 94.50 201 LEU A C 1
ATOM 1573 O O . LEU A 1 201 ? -3.886 4.645 12.788 1.00 94.50 201 LEU A O 1
ATOM 1577 N N . ARG A 1 202 ? -5.850 5.682 13.129 1.00 94.81 202 ARG A N 1
ATOM 1578 C CA . ARG A 1 202 ? -6.568 4.947 12.086 1.00 94.81 202 ARG A CA 1
ATOM 1579 C C . ARG A 1 202 ? -6.068 5.310 10.687 1.00 94.81 202 ARG A C 1
ATOM 1581 O O . ARG A 1 202 ? -5.887 4.419 9.860 1.00 94.81 202 ARG A O 1
ATOM 1588 N N . GLU A 1 203 ? -5.814 6.586 10.416 1.00 95.81 203 GLU A N 1
ATOM 1589 C CA . GLU A 1 203 ? -5.218 7.032 9.152 1.00 95.81 203 GLU A CA 1
ATOM 1590 C C . GLU A 1 203 ? -3.800 6.476 8.960 1.00 95.81 203 GLU A C 1
ATOM 1592 O O . GLU A 1 203 ? -3.460 6.028 7.862 1.00 95.81 203 GLU A O 1
ATOM 1597 N N . GLU A 1 204 ? -2.991 6.418 10.020 1.00 96.69 204 GLU A N 1
ATOM 1598 C CA . GLU A 1 204 ? -1.657 5.810 9.993 1.00 96.69 204 GLU A CA 1
ATOM 1599 C C . GLU A 1 204 ? -1.715 4.308 9.710 1.00 96.69 204 GLU A C 1
ATOM 1601 O O . GLU A 1 204 ? -0.959 3.807 8.871 1.00 96.69 204 GLU A O 1
ATOM 1606 N N . PHE A 1 205 ? -2.639 3.590 10.354 1.00 97.12 205 PHE A N 1
ATOM 1607 C CA . PHE A 1 205 ? -2.898 2.179 10.079 1.00 97.12 205 PHE A CA 1
ATOM 1608 C C . PHE A 1 205 ? -3.235 1.949 8.603 1.00 97.12 205 PHE A C 1
ATOM 1610 O O . PHE A 1 205 ? -2.604 1.130 7.931 1.00 97.12 205 PHE A O 1
ATOM 1617 N N . ILE A 1 206 ? -4.185 2.723 8.075 1.00 95.88 206 ILE A N 1
ATOM 1618 C CA . ILE A 1 206 ? -4.581 2.672 6.665 1.00 95.88 206 ILE A CA 1
ATOM 1619 C C . ILE A 1 206 ? -3.376 2.986 5.764 1.00 95.88 206 ILE A C 1
ATOM 1621 O O . ILE A 1 206 ? -3.132 2.295 4.773 1.00 95.88 206 ILE A O 1
ATOM 1625 N N . GLY A 1 207 ? -2.565 3.980 6.130 1.00 96.19 207 GLY A N 1
ATOM 1626 C CA . GLY A 1 207 ? -1.324 4.324 5.443 1.00 96.19 207 GLY A CA 1
ATOM 1627 C C . GLY A 1 207 ? -0.327 3.163 5.390 1.00 96.19 207 GLY A C 1
ATOM 1628 O O . GLY A 1 207 ? 0.234 2.886 4.325 1.00 96.19 207 GLY A O 1
ATOM 1629 N N . GLN A 1 208 ? -0.141 2.438 6.498 1.00 96.31 208 GLN A N 1
ATOM 1630 C CA . GLN A 1 208 ? 0.694 1.237 6.524 1.00 96.31 208 GLN A CA 1
ATOM 1631 C C . GLN A 1 208 ? 0.144 0.143 5.609 1.00 96.31 208 GLN A C 1
ATOM 1633 O O . GLN A 1 208 ? 0.908 -0.434 4.831 1.00 96.31 208 GLN A O 1
ATOM 1638 N N . MET A 1 209 ? -1.166 -0.105 5.640 1.00 96.25 209 MET A N 1
ATOM 1639 C CA . MET A 1 209 ? -1.810 -1.085 4.761 1.00 96.25 209 MET A CA 1
ATOM 1640 C C . MET A 1 209 ? -1.619 -0.724 3.283 1.00 96.25 209 MET A C 1
ATOM 1642 O O . MET A 1 209 ? -1.240 -1.577 2.477 1.00 96.25 209 MET A O 1
ATOM 1646 N N . HIS A 1 210 ? -1.766 0.554 2.924 1.00 96.25 210 HIS A N 1
ATOM 1647 C CA . HIS A 1 210 ? -1.494 1.031 1.569 1.00 96.25 210 HIS A CA 1
ATOM 1648 C C . HIS A 1 210 ? -0.030 0.833 1.159 1.00 96.25 210 HIS A C 1
ATOM 1650 O O . HIS A 1 210 ? 0.239 0.379 0.046 1.00 96.25 210 HIS A O 1
ATOM 1656 N N . GLN A 1 211 ? 0.936 1.144 2.033 1.00 95.31 211 GLN A N 1
ATOM 1657 C CA . GLN A 1 211 ? 2.350 0.935 1.706 1.00 95.31 211 GLN A CA 1
ATOM 1658 C C . GLN A 1 211 ? 2.686 -0.545 1.540 1.00 95.31 211 GLN A C 1
ATOM 1660 O O . GLN A 1 211 ? 3.394 -0.892 0.599 1.00 95.31 211 GLN A O 1
ATOM 1665 N N . ARG A 1 212 ? 2.149 -1.433 2.385 1.00 94.94 212 ARG A N 1
ATOM 1666 C CA . ARG A 1 212 ? 2.326 -2.886 2.224 1.00 94.94 212 ARG A CA 1
ATOM 1667 C C . ARG A 1 212 ? 1.810 -3.365 0.871 1.00 94.94 212 ARG A C 1
ATOM 1669 O O . ARG A 1 212 ? 2.506 -4.131 0.202 1.00 94.94 212 ARG A O 1
ATOM 1676 N N . PHE A 1 213 ? 0.645 -2.868 0.453 1.00 95.81 213 PHE A N 1
ATOM 1677 C CA . PHE A 1 213 ? 0.087 -3.167 -0.859 1.00 95.81 213 PHE A CA 1
ATOM 1678 C C . PHE A 1 213 ? 1.023 -2.706 -1.987 1.00 95.81 213 PHE A C 1
ATOM 1680 O O . PHE A 1 213 ? 1.396 -3.504 -2.844 1.00 95.81 213 PHE A O 1
ATOM 1687 N N . LEU A 1 214 ? 1.461 -1.442 -1.965 1.00 94.56 214 LEU A N 1
ATOM 1688 C CA . LEU A 1 214 ? 2.355 -0.884 -2.989 1.00 94.56 214 LEU A CA 1
ATOM 1689 C C . LEU A 1 214 ? 3.714 -1.597 -3.032 1.00 94.56 214 LEU A C 1
ATOM 1691 O O . LEU A 1 214 ? 4.272 -1.820 -4.109 1.00 94.56 214 LEU A O 1
ATOM 1695 N N . ASP A 1 215 ? 4.231 -1.994 -1.873 1.00 93.88 215 ASP A N 1
ATOM 1696 C CA . ASP A 1 215 ? 5.487 -2.728 -1.735 1.00 93.88 215 ASP A CA 1
ATOM 1697 C C . ASP A 1 215 ? 5.399 -4.176 -2.234 1.00 93.88 215 ASP A C 1
ATOM 1699 O O . ASP A 1 215 ? 6.435 -4.809 -2.440 1.00 93.88 215 ASP A O 1
ATOM 1703 N N . GLY A 1 216 ? 4.199 -4.712 -2.471 1.00 94.31 216 GLY A N 1
ATOM 1704 C CA . GLY A 1 216 ? 4.038 -6.093 -2.925 1.00 94.31 216 GLY A CA 1
ATOM 1705 C C . GLY A 1 216 ? 4.070 -7.118 -1.795 1.00 94.31 216 GLY A C 1
ATOM 1706 O O . GLY A 1 216 ? 4.510 -8.243 -2.013 1.00 94.31 216 GLY A O 1
ATOM 1707 N N . LYS A 1 217 ? 3.729 -6.714 -0.566 1.00 93.06 217 LYS A N 1
ATOM 1708 C CA . LYS A 1 217 ? 3.870 -7.544 0.645 1.00 93.06 217 LYS A CA 1
ATOM 17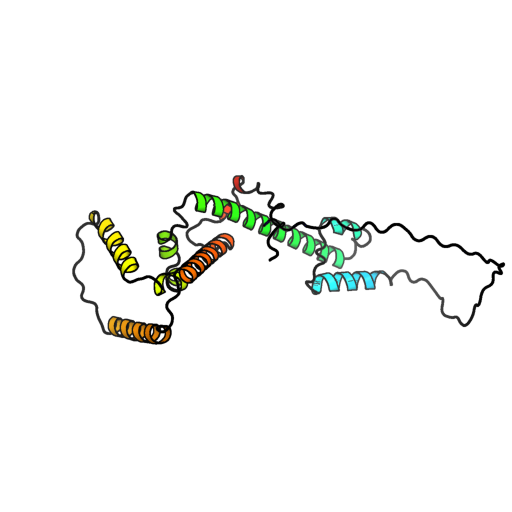09 C C . LYS A 1 217 ? 2.577 -8.239 1.064 1.00 93.06 217 LYS A C 1
ATOM 1711 O O . LYS A 1 217 ? 2.601 -9.020 2.014 1.00 93.06 217 LYS A O 1
ATOM 1716 N N . ASP A 1 218 ? 1.474 -7.933 0.397 1.00 93.38 218 ASP A N 1
ATOM 1717 C CA . ASP A 1 218 ? 0.156 -8.457 0.725 1.00 93.38 218 ASP A CA 1
ATOM 1718 C C . ASP A 1 218 ? -0.030 -9.849 0.115 1.00 93.38 218 ASP A C 1
ATOM 1720 O O . ASP A 1 218 ? 0.082 -10.031 -1.095 1.00 93.38 218 ASP A O 1
ATOM 1724 N N . LYS A 1 219 ? -0.248 -10.863 0.952 1.00 89.12 219 LYS A N 1
ATOM 1725 C CA . LYS A 1 219 ? -0.253 -12.265 0.495 1.00 89.12 219 LYS A CA 1
ATOM 1726 C C . LYS A 1 219 ? -1.544 -12.649 -0.215 1.00 89.12 219 LYS A C 1
ATOM 1728 O O . LYS A 1 219 ? -1.553 -13.634 -0.949 1.00 89.12 219 LYS A O 1
ATOM 1733 N N . ASP A 1 220 ? -2.596 -11.872 0.001 1.00 88.75 220 ASP A N 1
ATOM 1734 C CA . ASP A 1 220 ? -3.935 -12.158 -0.501 1.00 88.75 220 ASP A CA 1
ATOM 1735 C C . ASP A 1 220 ? -4.151 -11.623 -1.928 1.00 88.75 220 ASP A C 1
ATOM 1737 O O . ASP A 1 220 ? -5.199 -11.857 -2.526 1.00 88.75 220 ASP A O 1
ATOM 1741 N N . ILE A 1 221 ? -3.153 -10.934 -2.500 1.00 91.56 221 ILE A N 1
ATOM 1742 C CA . ILE A 1 221 ? -3.197 -10.350 -3.846 1.00 91.56 221 ILE A CA 1
ATOM 1743 C C . ILE A 1 221 ? -2.169 -11.003 -4.761 1.00 91.56 221 ILE A C 1
ATOM 1745 O O . ILE A 1 221 ? -0.987 -11.128 -4.435 1.00 91.56 221 ILE A O 1
ATOM 1749 N N . ASN A 1 222 ? -2.610 -11.338 -5.972 1.00 93.00 222 ASN A N 1
ATOM 1750 C CA . ASN A 1 222 ? -1.721 -11.775 -7.035 1.00 93.00 222 ASN A CA 1
ATOM 1751 C C . ASN A 1 222 ? -1.107 -10.570 -7.770 1.00 93.00 222 ASN A C 1
ATOM 1753 O O . ASN A 1 222 ? -1.677 -10.037 -8.721 1.00 93.00 222 ASN A O 1
ATOM 1757 N N . TYR A 1 223 ? 0.083 -10.138 -7.348 1.00 93.88 223 TYR A N 1
ATOM 1758 C CA . TYR A 1 223 ? 0.751 -8.976 -7.946 1.00 93.88 223 TYR A CA 1
ATOM 1759 C C . TYR A 1 223 ? 1.165 -9.155 -9.406 1.00 93.88 223 TYR A C 1
ATOM 1761 O O . TYR A 1 223 ? 1.308 -8.155 -10.099 1.00 93.88 223 TYR A O 1
ATOM 1769 N N . SER A 1 224 ? 1.327 -10.386 -9.900 1.00 90.69 224 SER A N 1
ATOM 1770 C CA . SER A 1 224 ? 1.615 -10.604 -11.322 1.00 90.69 224 SER A CA 1
ATOM 1771 C C . SER A 1 224 ? 0.470 -10.111 -12.206 1.00 90.69 224 SER A C 1
ATOM 1773 O O . SER A 1 224 ? 0.716 -9.494 -13.235 1.00 90.69 224 SER A O 1
ATOM 1775 N N . GLU A 1 225 ? -0.776 -10.307 -11.770 1.00 91.38 225 GLU A N 1
ATOM 1776 C CA . GLU A 1 225 ? -1.955 -9.815 -12.490 1.00 91.38 225 GLU A CA 1
ATOM 1777 C C . GLU A 1 225 ? -2.031 -8.285 -12.463 1.00 91.38 225 GLU A C 1
ATOM 1779 O O . GLU A 1 225 ? -2.425 -7.669 -13.447 1.00 91.38 225 GLU A O 1
ATOM 1784 N N . VAL A 1 226 ? -1.612 -7.663 -11.358 1.00 90.50 226 VAL A N 1
ATOM 1785 C CA . VAL A 1 226 ? -1.614 -6.201 -11.201 1.00 90.50 226 VAL A CA 1
ATOM 1786 C C . VAL A 1 226 ? -0.503 -5.539 -12.023 1.00 90.50 226 VAL A C 1
ATOM 1788 O O . VAL A 1 226 ? -0.754 -4.557 -12.721 1.00 90.50 226 VAL A O 1
ATOM 1791 N N . ASP A 1 227 ? 0.716 -6.076 -11.962 1.00 91.06 227 ASP A N 1
ATOM 1792 C CA . ASP A 1 227 ? 1.920 -5.487 -12.564 1.00 91.06 227 ASP A CA 1
ATOM 1793 C C . ASP A 1 227 ? 1.973 -5.679 -14.100 1.00 91.06 227 ASP A C 1
ATOM 1795 O O . ASP A 1 227 ? 2.667 -4.956 -14.825 1.00 91.06 227 ASP A O 1
ATOM 1799 N N . GLU A 1 228 ? 1.230 -6.649 -14.636 1.00 88.25 228 GLU A N 1
ATOM 1800 C CA . GLU A 1 228 ? 1.127 -6.897 -16.082 1.00 88.25 228 GLU A CA 1
ATOM 1801 C C . GLU A 1 228 ? -0.154 -6.324 -16.703 1.00 88.25 228 GLU A C 1
ATOM 1803 O O . GLU A 1 228 ? -0.319 -6.392 -17.921 1.00 88.25 228 GLU A O 1
ATOM 1808 N N . ASN A 1 229 ? -1.037 -5.710 -15.907 1.00 85.69 229 ASN A N 1
ATOM 1809 C CA . ASN A 1 229 ? -2.286 -5.156 -16.418 1.00 85.69 229 ASN A CA 1
ATOM 1810 C C . ASN A 1 229 ? -2.039 -3.882 -17.264 1.00 85.69 229 ASN A C 1
ATOM 1812 O O . ASN A 1 229 ? -1.569 -2.870 -16.723 1.00 85.69 229 ASN A O 1
ATOM 1816 N N . PRO A 1 230 ? -2.377 -3.888 -18.572 1.00 83.69 230 PRO A N 1
ATOM 1817 C CA . PRO A 1 230 ? -2.217 -2.725 -19.444 1.00 83.69 230 PRO A CA 1
ATOM 1818 C C . PRO A 1 230 ? -3.184 -1.578 -19.117 1.00 83.69 230 PRO A C 1
ATOM 1820 O O . PRO A 1 230 ? -2.868 -0.424 -19.404 1.00 83.69 230 PRO A O 1
ATOM 1823 N N . ASP A 1 231 ? -4.326 -1.850 -18.478 1.00 82.81 231 ASP A N 1
ATOM 1824 C CA . ASP A 1 231 ? -5.308 -0.818 -18.115 1.00 82.81 231 ASP A CA 1
ATOM 1825 C C . ASP A 1 231 ? -4.752 0.154 -17.061 1.00 82.81 231 ASP A C 1
ATOM 1827 O O . ASP A 1 231 ? -5.184 1.304 -16.964 1.00 82.81 231 ASP A O 1
ATOM 1831 N N . TYR A 1 232 ? -3.742 -0.285 -16.302 1.00 79.06 232 TYR A N 1
ATOM 1832 C CA . TYR A 1 232 ? -3.048 0.515 -15.295 1.00 79.06 232 TYR A CA 1
ATOM 1833 C C . TYR A 1 232 ? -1.755 1.178 -15.804 1.00 79.06 232 TYR A C 1
ATOM 1835 O O . TYR A 1 232 ? -1.126 1.927 -15.056 1.00 79.06 232 TYR A O 1
ATOM 1843 N N . ASP A 1 233 ? -1.355 0.941 -17.060 1.00 68.25 233 ASP A N 1
ATOM 1844 C CA . ASP A 1 233 ? -0.114 1.470 -17.660 1.00 68.25 233 ASP A CA 1
ATOM 1845 C C . ASP A 1 233 ? -0.222 2.966 -18.041 1.00 68.25 233 ASP A C 1
ATOM 1847 O O . ASP A 1 233 ? 0.777 3.633 -18.296 1.00 68.25 233 ASP A O 1
ATOM 1851 N N . ASN A 1 234 ? -1.436 3.532 -18.017 1.00 59.16 234 ASN A N 1
ATOM 1852 C CA . ASN A 1 234 ? -1.741 4.884 -18.500 1.00 59.16 234 ASN A CA 1
ATOM 1853 C C . ASN A 1 234 ? -1.997 5.917 -17.393 1.00 59.16 234 ASN A C 1
ATOM 1855 O O . ASN A 1 234 ? -2.937 6.709 -17.475 1.00 59.16 234 ASN A O 1
ATOM 1859 N N . LEU A 1 235 ? -1.146 5.965 -16.369 1.00 56.78 235 LEU A N 1
ATOM 1860 C CA . LEU A 1 235 ? -1.085 7.135 -15.493 1.00 56.78 235 LEU A CA 1
ATOM 1861 C C . LEU A 1 235 ? 0.227 7.878 -15.737 1.00 56.78 235 LEU A C 1
ATOM 1863 O O . LEU A 1 235 ? 1.274 7.544 -15.182 1.00 56.78 235 LEU A O 1
ATOM 1867 N N . ASP A 1 236 ? 0.149 8.919 -16.563 1.00 51.31 236 ASP A N 1
ATOM 1868 C CA . ASP A 1 236 ? 1.143 9.985 -16.623 1.00 51.31 236 ASP A CA 1
ATOM 1869 C C . ASP A 1 236 ? 1.096 10.748 -15.285 1.00 51.31 236 ASP A C 1
ATOM 1871 O O . ASP A 1 236 ? 0.413 11.759 -15.132 1.00 51.31 236 ASP A O 1
ATOM 1875 N N . ILE A 1 237 ? 1.751 10.213 -14.248 1.00 52.44 237 ILE A N 1
ATOM 1876 C CA . ILE A 1 237 ? 1.740 10.789 -12.886 1.00 52.44 237 ILE A CA 1
ATOM 1877 C C . ILE A 1 237 ? 2.628 12.045 -12.788 1.00 52.44 237 ILE A C 1
ATOM 1879 O O . ILE A 1 237 ? 3.068 12.427 -11.709 1.00 52.44 237 ILE A O 1
ATOM 1883 N N . VAL A 1 238 ? 2.890 12.733 -13.900 1.00 44.62 238 VAL A N 1
ATOM 1884 C CA . VAL A 1 238 ? 3.741 13.933 -13.948 1.00 44.62 238 VAL A CA 1
ATOM 1885 C C . VAL A 1 238 ? 3.088 15.156 -13.277 1.00 44.62 238 VAL A C 1
ATOM 1887 O O . VAL A 1 238 ? 3.710 16.202 -13.157 1.00 44.62 238 VAL A O 1
ATOM 1890 N N . SER A 1 239 ? 1.864 15.067 -12.754 1.00 43.75 239 SER A N 1
ATOM 1891 C CA . SER A 1 239 ? 1.119 16.248 -12.288 1.00 43.75 239 SER A CA 1
ATOM 1892 C C . SER A 1 239 ? 0.592 16.166 -10.848 1.00 43.75 239 SER A C 1
ATOM 1894 O O . SER A 1 239 ? -0.561 16.510 -10.595 1.00 43.75 239 SER A O 1
ATOM 1896 N N . ARG A 1 240 ? 1.431 15.758 -9.877 1.00 47.22 240 ARG A N 1
ATOM 1897 C CA . ARG A 1 240 ? 1.182 16.003 -8.431 1.00 47.22 240 ARG A CA 1
ATOM 1898 C C . ARG A 1 240 ? 2.410 16.352 -7.571 1.00 47.22 240 ARG A C 1
ATOM 1900 O O . ARG A 1 240 ? 2.264 16.460 -6.359 1.00 47.22 240 ARG A O 1
ATOM 1907 N N . ASP A 1 241 ? 3.572 16.629 -8.163 1.00 43.97 241 ASP A N 1
ATOM 1908 C CA . ASP A 1 241 ? 4.689 17.259 -7.428 1.00 43.97 241 ASP A CA 1
ATOM 1909 C C . ASP A 1 241 ? 4.485 18.780 -7.233 1.00 43.97 241 ASP A C 1
ATOM 1911 O O . ASP A 1 241 ? 5.326 19.470 -6.660 1.00 43.97 241 ASP A O 1
ATOM 1915 N N . GLU A 1 242 ? 3.331 19.321 -7.638 1.00 46.50 242 GLU A N 1
ATOM 1916 C CA . GLU A 1 242 ? 2.864 20.635 -7.202 1.00 46.50 242 GLU A CA 1
ATOM 1917 C C . GLU A 1 242 ? 1.909 20.471 -6.008 1.00 46.50 242 GLU A C 1
ATOM 1919 O O . GLU A 1 242 ? 0.730 20.163 -6.179 1.00 46.50 242 GLU A O 1
ATOM 1924 N N . ARG A 1 243 ? 2.436 20.766 -4.809 1.00 45.44 243 ARG A N 1
ATOM 1925 C CA . ARG A 1 243 ? 1.766 20.904 -3.493 1.00 45.44 243 ARG A CA 1
ATOM 1926 C C . ARG A 1 243 ? 1.750 19.674 -2.583 1.00 45.44 243 ARG A C 1
ATOM 1928 O O . ARG A 1 243 ? 0.684 19.173 -2.256 1.00 45.44 243 ARG A O 1
ATOM 1935 N N . ILE A 1 244 ? 2.913 19.344 -2.020 1.00 39.22 244 ILE A N 1
ATOM 1936 C CA . ILE A 1 244 ? 3.081 19.302 -0.554 1.00 39.22 244 ILE A CA 1
ATOM 1937 C C . ILE A 1 244 ? 4.456 19.914 -0.237 1.00 39.22 244 ILE A C 1
ATOM 1939 O O . ILE A 1 244 ? 5.465 19.225 -0.141 1.00 39.22 244 ILE A O 1
ATOM 1943 N N . ILE A 1 245 ? 4.495 21.239 -0.121 1.00 37.81 245 ILE A N 1
ATOM 1944 C CA . ILE A 1 245 ? 5.440 21.934 0.756 1.00 37.81 245 ILE A CA 1
ATOM 1945 C C . ILE A 1 245 ? 4.533 22.584 1.798 1.00 37.81 245 ILE A C 1
ATOM 1947 O O . ILE A 1 245 ? 3.602 23.299 1.417 1.00 37.81 245 ILE A O 1
ATOM 1951 N N . LEU A 1 246 ? 4.746 22.213 3.061 1.00 37.16 246 LEU A N 1
ATOM 1952 C CA . LEU A 1 246 ? 4.124 22.823 4.237 1.00 37.16 246 LEU A CA 1
ATOM 1953 C C . LEU A 1 246 ? 4.365 24.337 4.262 1.00 37.16 246 LEU A C 1
ATOM 1955 O O . LEU A 1 246 ? 5.508 24.745 3.950 1.00 37.16 246 LEU A O 1
#

InterPro domains:
  IPR018613 Ccdc97-like [PTHR31840] (65-195)
  IPR040233 CCD97-like, C-terminal [PF09747] (104-151)
  IPR040233 CCD97-like, C-terminal [PF09747] (182-242)

Sequence (246 aa):
MWGEIDPPVKTQPNLCESKDEPELPEENGVTFSQICGFHRPADTQSTCVNDMVEAIARSGSSVCLKPQDLSVFAHVSSDPRVLHYGKVIERRAAAFTNRTRVRNQRYAALRALQEGGEYFSDEQMRIREPLLYEQYIGQYLTDEEVLARSQESMLDDAQGGPGAPAGNKGGLTQLLLNSYQELITAQQKDWEPTAEEKALLREEFIGQMHQRFLDGKDKDINYSEVDENPDYDNLDIVSRDERIIL